Protein AF-A0A183PGK2-F1 (afdb_monomer_lite)

Sequence (281 aa):
MDWILWKSFKTIRFSSCRKDKLWINLNQLRSRFGKKSIDFVPRTFCLPGDLKSLREFWTHNETTSKKSSNDEALFHFRPKWIMKPPASARGIGVKLVRGWSDIPKQRRVIVQSYINQPYLIDGKKFDIRLYVFVAGFSPLRAYVYREGLVRFASQKYSTSVQQLRNRFVHLTNYSVNKYNKTEESFVSNHKWKLSTLWLYLTERGADVPNLWSRIVDIVFKTLSSVVSCIATMVDQNCRRRASVYELFGFDIILDADLKPWLLEVNVSPRYAGVIFNNVRQ

pLDDT: mean 78.7, std 18.53, range [27.91, 98.12]

Secondary structure (DSSP, 8-state):
--HHHHHHHHHHHHHHSSHHHHHHHHHHHHHHH-GGGGTTS--EEETTTTHHHHHHHHHHHHHHHHTS-TT-TTT-----EEEE-TT--TTTT-EEE-SGGGS-SSS--EEEE---SB-EETTEEEEEEEEEEEEEETTEEEEEEEEEEEEEEEEE----TTGGG-HHHH---HHHHTT---GGGGSTTSEEEHHHHHHHHHTTT--HHHHHHHHHHHHHHHHHHHHHHHHHHHHHH-SSGGG--EEEEEEEEEBTT--EEEEEEEESPPPPTTS-TTS--

Structure (mmCIF, N/CA/C/O backbone):
data_AF-A0A183PGK2-F1
#
_entry.id   AF-A0A183PGK2-F1
#
loop_
_atom_site.group_PDB
_atom_site.id
_atom_site.type_symbol
_atom_site.label_atom_id
_atom_site.label_alt_id
_atom_site.label_comp_id
_atom_site.label_asym_id
_atom_site.label_entity_id
_atom_site.label_seq_id
_atom_site.pdbx_PDB_ins_code
_atom_site.Cartn_x
_atom_site.Cartn_y
_atom_site.Cartn_z
_atom_site.occupancy
_atom_site.B_iso_or_equiv
_atom_site.auth_seq_id
_atom_site.auth_comp_id
_atom_site.auth_asym_id
_atom_site.auth_atom_id
_atom_site.pdbx_PDB_model_num
ATOM 1 N N . MET A 1 1 ? 31.769 -4.509 -9.771 1.00 45.09 1 MET A N 1
ATOM 2 C CA . MET A 1 1 ? 30.421 -3.916 -9.945 1.00 45.09 1 MET A CA 1
ATOM 3 C C . MET A 1 1 ? 30.610 -2.485 -10.403 1.00 45.09 1 MET A C 1
ATOM 5 O O . MET A 1 1 ? 31.151 -1.701 -9.635 1.00 45.09 1 MET A O 1
ATOM 9 N N . ASP A 1 2 ? 30.225 -2.161 -11.638 1.00 41.25 2 ASP A N 1
ATOM 10 C CA . ASP A 1 2 ? 30.428 -0.821 -12.195 1.00 41.25 2 ASP A CA 1
ATOM 11 C C . ASP A 1 2 ? 29.726 0.251 -11.357 1.00 41.25 2 ASP A C 1
ATOM 13 O O . ASP A 1 2 ? 28.544 0.139 -11.018 1.00 41.25 2 ASP A O 1
ATOM 17 N N . TRP A 1 3 ? 30.447 1.331 -11.066 1.00 35.69 3 TRP A N 1
ATOM 18 C CA . TRP A 1 3 ? 29.944 2.502 -10.340 1.00 35.69 3 TRP A CA 1
ATOM 19 C C . TRP A 1 3 ? 28.662 3.087 -10.964 1.00 35.69 3 TRP A C 1
ATOM 21 O O . TRP A 1 3 ? 27.793 3.630 -10.277 1.00 35.69 3 TRP A O 1
ATOM 31 N N . ILE A 1 4 ? 28.504 2.901 -12.275 1.00 42.28 4 ILE A N 1
ATOM 32 C CA . ILE A 1 4 ? 27.354 3.337 -13.063 1.00 42.28 4 ILE A CA 1
ATOM 33 C C . ILE A 1 4 ? 26.118 2.442 -12.848 1.00 42.28 4 ILE A C 1
ATOM 35 O O . ILE A 1 4 ? 24.999 2.950 -12.708 1.00 42.28 4 ILE A O 1
ATOM 39 N N . LEU A 1 5 ? 26.311 1.123 -12.721 1.00 45.16 5 LEU A N 1
ATOM 40 C CA . LEU A 1 5 ? 25.243 0.206 -12.311 1.00 45.16 5 LEU A CA 1
ATOM 41 C C . LEU A 1 5 ? 24.762 0.584 -10.909 1.00 45.16 5 LEU A C 1
ATOM 43 O O . LEU A 1 5 ? 23.565 0.728 -10.683 1.00 45.16 5 LEU A O 1
ATOM 47 N N . TRP A 1 6 ? 25.684 0.869 -9.989 1.00 44.09 6 TRP A N 1
ATOM 48 C CA . TRP A 1 6 ? 25.338 1.270 -8.625 1.00 44.09 6 TRP A CA 1
ATOM 49 C C . TRP A 1 6 ? 24.543 2.587 -8.546 1.00 44.09 6 TRP A C 1
ATOM 51 O O . TRP A 1 6 ? 23.588 2.676 -7.769 1.00 44.09 6 TRP A O 1
ATOM 61 N N . LYS A 1 7 ? 24.865 3.593 -9.374 1.00 41.22 7 LYS A N 1
ATOM 62 C CA . LYS A 1 7 ? 24.062 4.828 -9.497 1.00 41.22 7 LYS A CA 1
ATOM 63 C C . LYS A 1 7 ? 22.657 4.555 -10.039 1.00 41.22 7 LYS A C 1
ATOM 65 O O . LYS A 1 7 ? 21.688 5.064 -9.478 1.00 41.22 7 LYS A O 1
ATOM 70 N N . SER A 1 8 ? 22.533 3.716 -11.065 1.00 46.88 8 SER A N 1
ATOM 71 C CA . SER A 1 8 ? 21.237 3.339 -11.650 1.00 46.88 8 SER A CA 1
ATOM 72 C C . SER A 1 8 ? 20.366 2.571 -10.642 1.00 46.88 8 SER A C 1
ATOM 74 O O . SER A 1 8 ? 19.205 2.924 -10.429 1.00 46.88 8 SER A O 1
ATOM 76 N N . PHE A 1 9 ? 20.952 1.619 -9.906 1.00 49.84 9 PHE A N 1
ATOM 77 C CA . PHE A 1 9 ? 20.302 0.894 -8.805 1.00 49.84 9 PHE A CA 1
ATOM 78 C C . PHE A 1 9 ? 19.859 1.818 -7.661 1.00 49.84 9 PHE A C 1
ATOM 80 O O . PHE A 1 9 ? 18.745 1.686 -7.144 1.00 49.84 9 PHE A O 1
ATOM 87 N N . LYS A 1 10 ? 20.697 2.786 -7.264 1.00 48.78 10 LYS A N 1
ATOM 88 C CA . LYS A 1 10 ? 20.326 3.793 -6.259 1.00 48.78 10 LYS A CA 1
ATOM 89 C C . LYS A 1 10 ? 19.148 4.643 -6.712 1.00 48.78 10 LYS A C 1
ATOM 91 O O . LYS A 1 10 ? 18.263 4.890 -5.900 1.00 48.78 10 LYS A O 1
ATOM 96 N N . THR A 1 11 ? 19.102 5.055 -7.974 1.00 49.25 11 THR A N 1
ATOM 97 C CA . THR A 1 11 ? 18.022 5.895 -8.507 1.00 49.25 11 THR A CA 1
ATOM 98 C C . THR A 1 11 ? 16.692 5.150 -8.575 1.00 49.25 11 THR A C 1
ATOM 100 O O . THR A 1 11 ? 15.688 5.708 -8.146 1.00 49.25 11 THR A O 1
ATOM 103 N N . ILE A 1 12 ? 16.676 3.879 -8.991 1.00 53.75 12 ILE A N 1
ATOM 104 C CA . ILE A 1 12 ? 15.467 3.026 -8.991 1.00 53.75 12 ILE A CA 1
ATOM 105 C C . ILE A 1 12 ? 14.913 2.866 -7.572 1.00 53.75 12 ILE A C 1
ATOM 107 O O . ILE A 1 12 ? 13.722 3.071 -7.321 1.00 53.75 12 ILE A O 1
ATOM 111 N N . ARG A 1 13 ? 15.802 2.581 -6.613 1.00 54.72 13 ARG A N 1
ATOM 112 C CA . ARG A 1 13 ? 15.470 2.513 -5.181 1.00 54.72 13 ARG A CA 1
ATOM 113 C C . ARG A 1 13 ? 14.950 3.850 -4.656 1.00 54.72 13 ARG A C 1
ATOM 115 O O . ARG A 1 13 ? 14.017 3.885 -3.856 1.00 54.72 13 ARG A O 1
ATOM 122 N N . PHE A 1 14 ? 15.540 4.954 -5.098 1.00 49.69 14 PHE A N 1
ATOM 123 C CA . PHE A 1 14 ? 15.209 6.291 -4.621 1.00 49.69 14 PHE A CA 1
ATOM 124 C C . PHE A 1 14 ? 13.898 6.828 -5.208 1.00 49.69 14 PHE A C 1
ATOM 126 O O . PHE A 1 14 ? 13.161 7.504 -4.492 1.00 49.69 14 PHE A O 1
ATOM 133 N N . SER A 1 15 ? 13.589 6.521 -6.470 1.00 53.38 15 SER A N 1
ATOM 134 C CA . SER A 1 15 ? 12.386 6.988 -7.169 1.00 53.38 15 SER A CA 1
ATOM 135 C C . SER A 1 15 ? 11.143 6.160 -6.840 1.00 53.38 15 SER A C 1
ATOM 137 O O . SER A 1 15 ? 10.060 6.731 -6.733 1.00 53.38 15 SER A O 1
ATOM 139 N N . SER A 1 16 ? 11.292 4.846 -6.635 1.00 53.22 16 SER A N 1
ATOM 140 C CA . SER A 1 16 ? 10.150 3.925 -6.493 1.00 53.22 16 SER A CA 1
ATOM 141 C C . SER A 1 16 ? 9.865 3.503 -5.049 1.00 53.22 16 SER A C 1
ATOM 143 O O . SER A 1 16 ? 8.730 3.163 -4.728 1.00 53.22 16 SER A O 1
ATOM 145 N N . CYS A 1 17 ? 10.866 3.529 -4.157 1.00 56.50 17 CYS A N 1
ATOM 146 C CA . CYS A 1 17 ? 10.737 2.940 -2.813 1.00 56.50 17 CYS A CA 1
ATOM 147 C C . CYS A 1 17 ? 10.820 3.934 -1.662 1.00 56.50 17 CYS A C 1
ATOM 149 O O . CYS A 1 17 ? 10.529 3.585 -0.514 1.00 56.50 17 CYS A O 1
ATOM 151 N N . ARG A 1 18 ? 11.142 5.198 -1.950 1.00 70.56 18 ARG A N 1
ATOM 152 C CA . ARG A 1 18 ? 10.796 6.261 -1.014 1.00 70.56 18 ARG A CA 1
ATOM 153 C C . ARG A 1 18 ? 9.324 6.597 -1.183 1.00 70.56 18 ARG A C 1
ATOM 155 O O . ARG A 1 18 ? 8.865 6.892 -2.283 1.00 70.56 18 ARG A O 1
ATOM 162 N N . LYS A 1 19 ? 8.596 6.585 -0.072 1.00 75.50 19 LYS A N 1
ATOM 163 C CA . LYS A 1 19 ? 7.142 6.775 -0.058 1.00 75.50 19 LYS A CA 1
ATOM 164 C C . LYS A 1 19 ? 6.732 8.137 -0.644 1.00 75.50 19 LYS A C 1
ATOM 166 O O . LYS A 1 19 ? 5.686 8.238 -1.273 1.00 75.50 19 LYS A O 1
ATOM 171 N N . ASP A 1 20 ? 7.568 9.164 -0.470 1.00 74.19 20 ASP A N 1
ATOM 172 C CA . ASP A 1 20 ? 7.340 10.512 -1.002 1.00 74.19 20 ASP A CA 1
ATOM 173 C C . ASP A 1 20 ? 7.508 10.558 -2.526 1.00 74.19 20 ASP A C 1
ATOM 175 O O . ASP A 1 20 ? 6.663 11.111 -3.224 1.00 74.19 20 ASP A O 1
ATOM 179 N N . LYS A 1 21 ? 8.562 9.932 -3.058 1.00 81.06 21 LYS A N 1
ATOM 180 C CA . LYS A 1 21 ? 8.816 9.856 -4.503 1.00 81.06 21 LYS A CA 1
ATOM 181 C C . LYS A 1 21 ? 7.806 8.974 -5.234 1.00 81.06 21 LYS A C 1
ATOM 183 O O . LYS A 1 21 ? 7.311 9.395 -6.276 1.00 81.06 21 LYS A O 1
ATOM 188 N N . LEU A 1 22 ? 7.433 7.834 -4.649 1.00 83.00 22 LEU A N 1
ATOM 189 C CA . LEU A 1 22 ? 6.361 6.981 -5.163 1.00 83.00 22 LEU A CA 1
ATOM 190 C C . LEU A 1 22 ? 5.066 7.784 -5.335 1.00 83.00 22 LEU A C 1
ATOM 192 O O . LEU A 1 22 ? 4.467 7.773 -6.408 1.00 83.00 22 LEU A O 1
ATOM 196 N N . TRP A 1 23 ? 4.668 8.533 -4.301 1.00 84.88 23 TRP A N 1
ATOM 197 C CA . TRP A 1 23 ? 3.481 9.378 -4.373 1.00 84.88 23 TRP A CA 1
ATOM 198 C C . TRP A 1 23 ? 3.594 10.467 -5.442 1.00 84.88 23 TRP A C 1
ATOM 200 O O . TRP A 1 23 ? 2.653 10.659 -6.204 1.00 84.88 23 TRP A O 1
ATOM 210 N N . ILE A 1 24 ? 4.733 11.159 -5.534 1.00 85.12 24 ILE A N 1
ATOM 211 C CA . ILE A 1 24 ? 4.941 12.214 -6.538 1.00 85.12 24 ILE A CA 1
ATOM 212 C C . ILE A 1 24 ? 4.782 11.658 -7.961 1.00 85.12 24 ILE A C 1
ATOM 214 O O . ILE A 1 24 ? 4.051 12.246 -8.756 1.00 85.12 24 ILE A O 1
ATOM 218 N N . ASN A 1 25 ? 5.400 10.515 -8.269 1.00 86.62 25 ASN A N 1
ATOM 219 C CA . ASN A 1 25 ? 5.334 9.903 -9.602 1.00 86.62 25 ASN A CA 1
ATOM 220 C C . ASN A 1 25 ? 3.911 9.433 -9.944 1.00 86.62 25 ASN A C 1
ATOM 222 O O . ASN A 1 25 ? 3.394 9.699 -11.030 1.00 86.62 25 ASN A O 1
ATOM 226 N N . LEU A 1 26 ? 3.230 8.798 -8.989 1.00 87.38 26 LEU A N 1
ATOM 227 C CA . LEU A 1 26 ? 1.834 8.392 -9.151 1.00 87.38 26 LEU A CA 1
ATOM 228 C C . LEU A 1 26 ? 0.902 9.599 -9.308 1.00 87.38 26 LEU A C 1
ATOM 230 O O . LEU A 1 26 ? -0.028 9.568 -10.108 1.00 87.38 26 LEU A O 1
ATOM 234 N N . ASN A 1 27 ? 1.162 10.693 -8.593 1.00 85.88 27 ASN A N 1
ATOM 235 C CA . ASN A 1 27 ? 0.384 11.916 -8.734 1.00 85.88 27 ASN A CA 1
ATOM 236 C C . ASN A 1 27 ? 0.584 12.574 -10.110 1.00 85.88 27 ASN A C 1
ATOM 238 O O . ASN A 1 27 ? -0.369 13.108 -10.668 1.00 85.88 27 ASN A O 1
ATOM 242 N N . GLN A 1 28 ? 1.782 12.491 -10.697 1.00 86.44 28 GLN A N 1
ATOM 243 C CA . GLN A 1 28 ? 2.018 12.943 -12.072 1.00 86.44 28 GLN A CA 1
ATOM 244 C C . GLN A 1 28 ? 1.214 12.122 -13.089 1.00 86.44 28 GLN A C 1
ATOM 246 O O . GLN A 1 28 ? 0.592 12.707 -13.977 1.00 86.44 28 GLN A O 1
ATOM 251 N N . LEU A 1 29 ? 1.154 10.792 -12.934 1.00 85.44 29 LEU A N 1
ATOM 252 C CA . LEU A 1 29 ? 0.254 9.961 -13.744 1.00 85.44 29 LEU A CA 1
ATOM 253 C C . LEU A 1 29 ? -1.209 10.364 -13.548 1.00 85.44 29 LEU A C 1
ATOM 255 O O . LEU A 1 29 ? -1.932 10.517 -14.528 1.00 85.44 29 LEU A O 1
ATOM 259 N N . ARG A 1 30 ? -1.633 10.595 -12.300 1.00 87.50 30 ARG A N 1
ATOM 260 C CA . ARG A 1 30 ? -2.999 11.024 -11.971 1.00 87.50 30 ARG A CA 1
ATOM 261 C C . ARG A 1 30 ? -3.376 12.337 -12.657 1.00 87.50 30 ARG A C 1
ATOM 263 O O . ARG A 1 30 ? -4.512 12.479 -13.098 1.00 87.50 30 ARG A O 1
ATOM 270 N N . SER A 1 31 ? -2.448 13.291 -12.743 1.00 86.75 31 SER A N 1
ATOM 271 C CA . SER A 1 31 ? -2.673 14.559 -13.445 1.00 86.75 31 SER A CA 1
ATOM 272 C C . SER A 1 31 ? -2.780 14.381 -14.960 1.00 86.75 31 S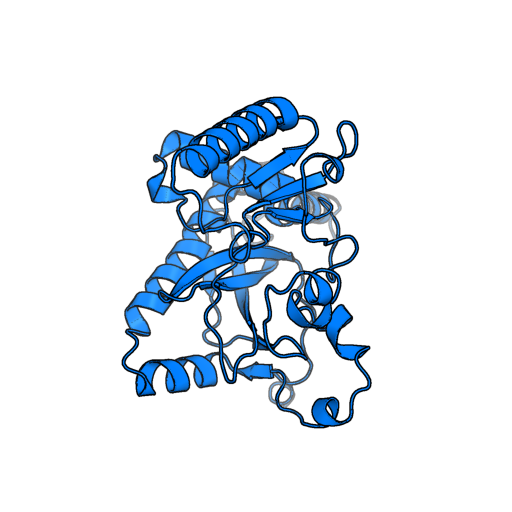ER A C 1
ATOM 274 O O . SER A 1 31 ? -3.544 15.100 -15.591 1.00 86.75 31 SER A O 1
ATOM 276 N N . ARG A 1 32 ? -2.050 13.420 -15.544 1.00 87.25 32 ARG A N 1
ATOM 277 C CA . ARG A 1 32 ? -2.069 13.147 -16.992 1.00 87.25 32 ARG A CA 1
ATOM 278 C C . ARG A 1 32 ? -3.272 12.315 -17.440 1.00 87.25 32 ARG A C 1
ATOM 280 O O . ARG A 1 32 ? -3.849 12.603 -18.477 1.00 87.25 32 ARG A O 1
ATOM 287 N N . PHE A 1 33 ? -3.648 11.299 -16.666 1.00 87.69 33 PHE A N 1
ATOM 288 C CA . PHE A 1 33 ? -4.660 10.298 -17.040 1.00 87.69 33 PHE A CA 1
ATOM 289 C C . PHE A 1 33 ? -5.944 10.379 -16.197 1.00 87.69 33 PHE A C 1
ATOM 291 O O . PHE A 1 33 ? -6.808 9.506 -16.258 1.00 87.69 33 PHE A O 1
ATOM 298 N N . GLY A 1 34 ? -6.081 11.425 -15.381 1.00 88.38 34 GLY A N 1
ATOM 299 C CA . GLY A 1 34 ? -7.257 11.679 -14.557 1.00 88.38 34 GLY A CA 1
ATOM 300 C C . GLY A 1 34 ? -7.304 10.876 -13.254 1.00 88.38 34 GLY A C 1
ATOM 301 O O . GLY A 1 34 ? -6.580 9.904 -13.037 1.00 88.38 34 GLY A O 1
ATOM 302 N N . LYS A 1 35 ? -8.206 11.280 -12.349 1.00 81.88 35 LYS A N 1
ATOM 303 C CA . LYS A 1 35 ? -8.281 10.751 -10.972 1.00 81.88 35 LYS A CA 1
ATOM 304 C C . LYS A 1 35 ? -8.525 9.240 -10.902 1.00 81.88 35 LYS A C 1
ATOM 306 O O . LYS A 1 35 ? -7.912 8.584 -10.067 1.00 81.88 35 LYS A O 1
ATOM 311 N N . LYS A 1 36 ? -9.374 8.697 -11.785 1.00 85.12 36 LYS A N 1
ATOM 312 C CA . LYS A 1 36 ? -9.734 7.267 -11.809 1.00 85.12 36 LYS A CA 1
ATOM 313 C C . LYS A 1 36 ? -8.544 6.356 -12.135 1.00 85.12 36 LYS A C 1
ATOM 315 O O . LYS A 1 36 ? -8.531 5.206 -11.717 1.00 85.12 36 LYS A O 1
ATOM 320 N N . SER A 1 37 ? -7.526 6.869 -12.834 1.00 84.38 37 SER A N 1
ATOM 321 C CA . SER A 1 37 ? -6.354 6.071 -13.217 1.00 84.38 37 SER A CA 1
ATOM 322 C C . SER A 1 37 ? -5.511 5.624 -12.015 1.00 84.38 37 SER A C 1
ATOM 324 O O . SER A 1 37 ? -4.915 4.554 -12.083 1.00 84.38 37 SER A O 1
ATOM 326 N N . ILE A 1 38 ? -5.507 6.391 -10.914 1.00 88.12 38 ILE A N 1
ATOM 327 C CA . ILE A 1 38 ? -4.702 6.157 -9.697 1.00 88.12 38 ILE A CA 1
ATOM 328 C C . ILE A 1 38 ? -5.604 6.004 -8.453 1.00 88.12 38 ILE A C 1
ATOM 330 O O . ILE A 1 38 ? -5.220 6.330 -7.330 1.00 88.12 38 ILE A O 1
ATOM 334 N N . ASP A 1 39 ? -6.825 5.486 -8.620 1.00 91.31 39 ASP A N 1
ATOM 335 C CA . ASP A 1 39 ? -7.763 5.223 -7.512 1.00 91.31 39 ASP A CA 1
ATOM 336 C C . ASP A 1 39 ? -7.457 3.910 -6.758 1.00 91.31 39 ASP A C 1
ATOM 338 O O . ASP A 1 39 ? -8.331 3.113 -6.430 1.00 91.31 39 ASP A O 1
ATOM 342 N N . PHE A 1 40 ? -6.177 3.666 -6.504 1.00 94.25 40 PHE A N 1
ATOM 343 C CA . PHE A 1 40 ? -5.678 2.507 -5.762 1.00 94.25 40 PHE A CA 1
ATOM 344 C C . PHE A 1 40 ? -4.611 2.894 -4.735 1.00 94.25 40 PHE A C 1
ATOM 346 O O . PHE A 1 40 ? -4.041 2.034 -4.069 1.00 94.25 40 PHE A O 1
ATOM 353 N N . VAL A 1 41 ? -4.314 4.188 -4.589 1.00 92.94 41 VAL A N 1
ATOM 354 C CA . VAL A 1 41 ? -3.399 4.700 -3.564 1.00 92.94 41 VAL A CA 1
ATOM 355 C C . VAL A 1 41 ? -4.184 5.594 -2.617 1.00 92.94 41 VAL A C 1
ATOM 357 O O . VAL A 1 41 ? -4.837 6.536 -3.078 1.00 92.94 41 VAL A O 1
ATOM 360 N N . PRO A 1 42 ? -4.123 5.356 -1.294 1.00 92.44 42 PRO A N 1
ATOM 361 C CA . PRO A 1 42 ? -4.802 6.221 -0.346 1.00 92.44 42 PRO A CA 1
ATOM 362 C C . PRO A 1 42 ? -4.314 7.662 -0.489 1.00 92.44 42 PRO A C 1
ATOM 364 O O . PRO A 1 42 ? -3.124 7.919 -0.706 1.00 92.44 42 PRO A O 1
ATOM 367 N N . ARG A 1 43 ? -5.231 8.622 -0.342 1.00 90.88 43 ARG A N 1
ATOM 368 C CA . ARG A 1 43 ? -4.912 10.051 -0.453 1.00 90.88 43 ARG A CA 1
ATOM 369 C C . ARG A 1 43 ? -3.712 10.399 0.422 1.00 90.88 43 ARG A C 1
ATOM 371 O O . ARG A 1 43 ? -3.727 10.118 1.616 1.00 90.88 43 ARG A O 1
ATOM 378 N N . THR A 1 44 ? -2.698 11.015 -0.172 1.00 92.19 44 THR A N 1
ATOM 379 C CA . THR A 1 44 ? -1.404 11.246 0.471 1.00 92.19 44 THR A CA 1
ATOM 380 C C . THR A 1 44 ? -0.984 12.707 0.329 1.00 92.19 44 THR A C 1
ATOM 382 O O . THR A 1 44 ? -1.227 13.325 -0.705 1.00 92.19 44 THR A O 1
ATOM 385 N N . PHE A 1 45 ? -0.355 13.240 1.374 1.00 92.31 45 PHE A N 1
ATOM 386 C CA . PHE A 1 45 ? 0.230 14.575 1.436 1.00 92.31 45 PHE A CA 1
ATOM 387 C C . PHE A 1 45 ? 1.680 14.465 1.927 1.00 92.31 45 PHE A C 1
ATOM 389 O O . PHE A 1 45 ? 1.956 13.843 2.960 1.00 92.31 45 PHE A O 1
ATOM 396 N N . CYS A 1 46 ? 2.608 15.065 1.191 1.00 92.56 46 CYS A N 1
ATOM 397 C CA . CYS A 1 46 ? 4.033 15.121 1.495 1.00 92.56 46 CYS A CA 1
ATOM 398 C C . CYS A 1 46 ? 4.373 16.447 2.186 1.00 92.56 46 CYS A C 1
ATOM 400 O O . CYS A 1 46 ? 4.450 17.498 1.554 1.00 92.56 46 CYS A O 1
ATOM 402 N N . LEU A 1 47 ? 4.616 16.406 3.495 1.00 92.88 47 LEU A N 1
ATOM 403 C CA . LEU A 1 47 ? 4.968 17.591 4.275 1.00 92.88 47 LEU A CA 1
ATOM 404 C C . LEU A 1 47 ? 6.472 17.904 4.203 1.00 92.88 47 LEU A C 1
ATOM 406 O O . LEU A 1 47 ? 7.289 16.985 4.073 1.00 92.88 47 LEU A O 1
ATOM 410 N N . PRO A 1 48 ? 6.859 19.189 4.312 1.00 93.06 48 PRO A N 1
ATOM 411 C CA . PRO A 1 48 ? 5.990 20.361 4.505 1.00 93.06 48 PRO A CA 1
ATOM 412 C C . PRO A 1 48 ? 5.313 20.892 3.225 1.00 93.06 48 PRO A C 1
ATOM 414 O O . PRO A 1 48 ? 4.438 21.742 3.334 1.00 93.06 48 PRO A O 1
ATOM 417 N N . GLY A 1 49 ? 5.676 20.395 2.035 1.00 90.88 49 GLY A N 1
ATOM 418 C CA . GLY A 1 49 ? 5.211 20.944 0.750 1.00 90.88 49 GLY A CA 1
ATOM 419 C C . GLY A 1 49 ? 3.687 20.992 0.594 1.00 90.88 49 GLY A C 1
ATOM 420 O O . GLY A 1 49 ? 3.145 22.005 0.169 1.00 90.88 49 GLY A O 1
ATOM 421 N N . ASP A 1 50 ? 2.993 19.945 1.035 1.00 92.44 50 ASP A N 1
ATOM 422 C CA . ASP A 1 50 ? 1.538 19.826 0.894 1.00 92.44 50 ASP A CA 1
ATOM 423 C C . ASP A 1 50 ? 0.753 20.325 2.130 1.00 92.44 50 ASP A C 1
ATOM 425 O O . ASP A 1 50 ? -0.440 20.042 2.263 1.00 92.44 50 ASP A O 1
ATOM 429 N N . LEU A 1 51 ? 1.389 21.043 3.070 1.00 92.69 51 LEU A N 1
ATOM 430 C CA . LEU A 1 51 ? 0.760 21.428 4.345 1.00 92.69 51 LEU A CA 1
ATOM 431 C C . LEU A 1 51 ? -0.499 22.283 4.152 1.00 92.69 51 LEU A C 1
ATOM 433 O O . LEU A 1 51 ? -1.497 22.070 4.843 1.00 92.69 51 LEU A O 1
ATOM 437 N N . LYS A 1 52 ? -0.461 23.229 3.205 1.00 92.31 52 LYS A N 1
ATOM 438 C CA . LYS A 1 52 ? -1.595 24.113 2.898 1.00 92.31 52 LYS A CA 1
ATOM 439 C C . LYS A 1 52 ? -2.790 23.309 2.379 1.00 92.31 52 LYS A C 1
ATOM 441 O O . LYS A 1 52 ? -3.870 23.382 2.957 1.00 92.31 52 LYS A O 1
ATOM 446 N N . SER A 1 53 ? -2.568 22.458 1.379 1.00 91.62 53 SER A N 1
ATOM 447 C CA . SER A 1 53 ? -3.611 21.592 0.814 1.00 91.62 53 SER A CA 1
ATOM 448 C C . SER A 1 53 ? -4.151 20.583 1.830 1.00 91.62 53 SER A C 1
ATOM 450 O O . SER A 1 53 ? -5.349 20.296 1.844 1.00 91.62 53 SER A O 1
ATOM 452 N N . LEU A 1 54 ? -3.295 20.063 2.718 1.00 91.50 54 LEU A N 1
ATOM 453 C CA . LEU A 1 54 ? -3.729 19.220 3.830 1.00 91.50 54 LEU A CA 1
ATOM 454 C C . LEU A 1 54 ? -4.642 20.002 4.791 1.00 91.50 54 LEU A C 1
ATOM 456 O O . LEU A 1 54 ? -5.663 19.463 5.210 1.00 91.50 54 LEU A O 1
ATOM 460 N N . ARG A 1 55 ? -4.318 21.263 5.119 1.00 90.69 55 ARG A N 1
ATOM 461 C CA . ARG A 1 55 ? -5.133 22.118 6.005 1.00 90.69 55 ARG A CA 1
ATOM 462 C C . ARG A 1 55 ? -6.496 22.445 5.405 1.00 90.69 55 ARG A C 1
ATOM 464 O O . ARG A 1 55 ? -7.500 22.367 6.113 1.00 90.69 55 ARG A O 1
ATOM 471 N N . GLU A 1 56 ? -6.532 22.787 4.123 1.00 89.75 56 GLU A N 1
ATOM 472 C CA . GLU A 1 56 ? -7.771 23.056 3.383 1.00 89.75 56 GLU A CA 1
ATOM 473 C C . GLU A 1 56 ? -8.686 21.824 3.406 1.00 89.75 56 GLU A C 1
ATOM 475 O O . GLU A 1 56 ? -9.843 21.908 3.822 1.00 89.75 56 GLU A O 1
ATOM 480 N N . PHE A 1 57 ? -8.138 20.651 3.071 1.00 87.44 57 PHE A N 1
ATOM 481 C CA . PHE A 1 57 ? -8.882 19.390 3.093 1.00 87.44 57 PHE A CA 1
ATOM 482 C C . PHE A 1 57 ? -9.360 19.009 4.501 1.00 87.44 57 PHE A C 1
ATOM 484 O O . PHE A 1 57 ? -10.467 18.498 4.675 1.00 87.44 57 PHE A O 1
ATOM 491 N N . TRP A 1 58 ? -8.528 19.253 5.515 1.00 85.81 58 TRP A N 1
ATOM 492 C CA . TRP A 1 58 ? -8.868 18.986 6.909 1.00 85.81 58 TRP A CA 1
ATOM 493 C C . TRP A 1 58 ? -10.065 19.826 7.367 1.00 85.81 58 TRP A C 1
ATOM 495 O O . TRP A 1 58 ? -11.038 19.283 7.885 1.00 85.81 58 TRP A O 1
ATOM 505 N N . THR A 1 59 ? -10.025 21.133 7.101 1.00 84.19 59 THR A N 1
ATOM 506 C CA . THR A 1 59 ? -11.066 22.092 7.511 1.00 84.19 59 THR A CA 1
ATOM 507 C C . THR A 1 59 ? -12.394 21.831 6.790 1.00 84.19 59 THR A C 1
ATOM 509 O O . THR A 1 59 ? -13.463 21.867 7.401 1.00 84.19 59 THR A O 1
ATOM 512 N N . HIS A 1 60 ? -12.343 21.503 5.495 1.00 80.06 60 HIS A N 1
ATOM 513 C CA . HIS A 1 60 ? -13.536 21.169 4.712 1.00 80.06 60 HIS A CA 1
ATOM 514 C C . HIS A 1 60 ? -14.250 19.905 5.230 1.00 80.06 60 HIS A C 1
ATOM 516 O O . HIS A 1 60 ? -15.477 19.851 5.310 1.00 80.06 60 HIS A O 1
ATOM 522 N N . ASN A 1 61 ? -13.493 18.891 5.655 1.00 73.38 61 ASN A N 1
ATOM 523 C CA . ASN A 1 61 ? -14.087 17.683 6.226 1.00 73.38 61 ASN A CA 1
ATOM 524 C C . ASN A 1 61 ? -14.637 17.897 7.641 1.00 73.38 61 ASN A C 1
ATOM 526 O O . ASN A 1 61 ? -15.674 17.329 7.967 1.00 73.38 61 ASN A O 1
ATOM 530 N N . GLU A 1 62 ? -13.981 18.705 8.480 1.00 69.50 62 GLU A N 1
ATOM 531 C CA . GLU A 1 62 ? -14.509 19.050 9.811 1.00 69.50 62 GLU A CA 1
ATOM 532 C C . GLU A 1 62 ? -15.829 19.827 9.719 1.00 69.50 62 GLU A C 1
ATOM 534 O O . GLU A 1 62 ? -16.755 19.570 10.485 1.00 69.50 62 GLU A O 1
ATOM 539 N N . THR A 1 63 ? -15.942 20.750 8.763 1.00 61.28 63 THR A N 1
ATOM 540 C CA . THR A 1 63 ? -17.168 21.537 8.542 1.00 61.28 63 THR A CA 1
ATOM 541 C C . THR A 1 63 ? -18.312 20.701 7.971 1.00 61.28 63 THR A C 1
ATOM 543 O O . THR A 1 63 ? -19.457 20.898 8.369 1.00 61.28 63 THR A O 1
ATOM 546 N N . THR A 1 64 ? -18.015 19.732 7.102 1.00 60.56 64 THR A N 1
ATOM 547 C CA . THR A 1 64 ? -19.018 18.797 6.563 1.00 60.56 64 THR A CA 1
ATOM 548 C C . THR A 1 64 ? -19.523 17.825 7.635 1.00 60.56 64 THR A C 1
ATOM 550 O O . THR A 1 64 ? -20.726 17.597 7.733 1.00 60.56 64 THR A O 1
ATOM 553 N N . SER A 1 65 ? -18.636 17.312 8.500 1.00 58.88 65 SER A N 1
ATOM 554 C CA . SER A 1 65 ? -19.033 16.438 9.617 1.00 58.88 65 SER A CA 1
ATOM 555 C C . SER A 1 65 ? -19.899 17.157 10.658 1.00 58.88 65 SER A C 1
ATOM 557 O O . SER A 1 65 ? -20.828 16.558 11.173 1.00 58.88 65 SER A O 1
ATOM 559 N N . LYS A 1 66 ? -19.678 18.453 10.921 1.00 55.25 66 LYS A N 1
ATOM 560 C CA . LYS A 1 66 ? -20.503 19.227 11.872 1.00 55.25 66 LYS A CA 1
ATOM 561 C C . LYS A 1 66 ? -21.933 19.514 11.394 1.00 55.25 66 LYS A C 1
ATOM 563 O O . LYS A 1 66 ? -22.769 19.880 12.209 1.00 55.25 66 LYS A O 1
ATOM 568 N N . LYS A 1 67 ? -22.216 19.389 10.092 1.00 52.12 67 LYS A N 1
ATOM 569 C CA . LYS A 1 67 ? -23.559 19.615 9.525 1.00 52.12 67 LYS A CA 1
ATOM 570 C C . LYS A 1 67 ? -24.458 18.375 9.578 1.00 52.12 67 LYS A C 1
ATOM 572 O O . LYS A 1 67 ? -25.643 18.493 9.292 1.00 52.12 67 LYS A O 1
ATOM 577 N N . SER A 1 68 ? -23.911 17.213 9.934 1.00 49.44 68 SER A N 1
ATOM 578 C CA . SER A 1 68 ? -24.632 15.939 9.949 1.00 49.44 68 SER A CA 1
ATOM 579 C C . SER A 1 68 ? -24.785 15.447 11.397 1.00 49.44 68 SER A C 1
ATOM 581 O O . SER A 1 68 ? -23.895 14.796 11.923 1.00 49.44 68 SER A O 1
ATOM 583 N N . SER A 1 69 ? -25.926 15.782 12.014 1.00 46.69 69 SER A N 1
ATOM 584 C CA . SER A 1 69 ? -26.547 15.196 13.227 1.00 46.69 69 SER A CA 1
ATOM 585 C C . SER A 1 69 ? -25.862 15.286 14.611 1.00 46.69 69 SER A C 1
ATOM 587 O O . SER A 1 69 ? -24.676 15.035 14.793 1.00 46.69 69 SER A O 1
ATOM 589 N N . ASN A 1 70 ? -26.702 15.571 15.616 1.00 48.03 70 ASN A N 1
ATOM 590 C CA . ASN A 1 70 ? -26.398 15.770 17.040 1.00 48.03 70 ASN A CA 1
ATOM 591 C C . ASN A 1 70 ? -26.205 14.474 17.872 1.00 48.03 70 ASN A C 1
ATOM 593 O O . ASN A 1 70 ? -26.047 14.584 19.082 1.00 48.03 70 ASN A O 1
ATOM 597 N N . ASP A 1 71 ? -26.147 13.278 17.267 1.00 45.03 71 ASP A N 1
ATOM 598 C CA . ASP A 1 71 ? -26.065 11.991 18.002 1.00 45.03 71 ASP A CA 1
ATOM 599 C C . ASP A 1 71 ? -24.750 11.193 17.798 1.00 45.03 71 ASP A C 1
ATOM 601 O O . ASP A 1 71 ? -24.560 10.122 18.373 1.00 45.03 71 ASP A O 1
ATOM 605 N N . GLU A 1 72 ? -23.775 11.693 17.025 1.00 50.72 72 GLU A N 1
ATOM 606 C CA . GLU A 1 72 ? -22.601 10.901 16.589 1.00 50.72 72 GLU A CA 1
ATOM 607 C C . GLU A 1 72 ? -21.324 11.026 17.456 1.00 50.72 72 GLU A C 1
ATOM 609 O O . GLU A 1 72 ? -20.256 10.521 17.089 1.00 50.72 72 GLU A O 1
ATOM 614 N N . ALA A 1 73 ? -21.377 11.658 18.633 1.00 47.59 73 ALA A N 1
ATOM 615 C CA . ALA A 1 73 ? -20.173 11.919 19.441 1.00 47.59 73 ALA A CA 1
ATOM 616 C C . ALA A 1 73 ? -19.428 10.633 19.889 1.00 47.59 73 ALA A C 1
ATOM 618 O O . ALA A 1 73 ? -18.207 10.648 20.060 1.00 47.59 73 ALA A O 1
ATOM 619 N N . LEU A 1 74 ? -20.137 9.503 20.010 1.00 42.31 74 LEU A N 1
ATOM 620 C CA . LEU A 1 74 ? -19.578 8.191 20.375 1.00 42.31 74 LEU A CA 1
ATOM 621 C C . LEU A 1 74 ? -19.013 7.388 19.182 1.00 42.31 74 LEU A C 1
ATOM 623 O O . LEU A 1 74 ? -18.137 6.545 19.380 1.00 42.31 74 LEU A O 1
ATOM 627 N N . PHE A 1 75 ? -19.428 7.675 17.941 1.00 43.47 75 PHE A N 1
ATOM 628 C CA . PHE A 1 75 ? -18.952 6.990 16.723 1.00 43.47 75 PHE A CA 1
ATOM 629 C C . PHE A 1 75 ? -17.741 7.671 16.055 1.00 43.47 75 PHE A C 1
ATOM 631 O O . PHE A 1 75 ? -17.123 7.114 15.139 1.00 43.47 75 PHE A O 1
ATOM 638 N N . HIS A 1 76 ? -17.357 8.866 16.512 1.00 48.03 76 HIS A N 1
ATOM 639 C CA . HIS A 1 76 ? -16.519 9.776 15.729 1.00 48.03 76 HIS A CA 1
ATOM 640 C C . HIS A 1 76 ? -15.000 9.624 15.832 1.00 48.03 76 HIS A C 1
ATOM 642 O O . HIS A 1 76 ? -14.285 10.277 15.067 1.00 48.03 76 HIS A O 1
ATOM 648 N N . PHE A 1 77 ? -14.456 8.739 16.669 1.00 55.81 77 PHE A N 1
ATOM 649 C CA . PHE A 1 77 ? -12.999 8.574 16.736 1.00 55.81 77 PHE A CA 1
ATOM 650 C C . PHE A 1 77 ? -12.460 7.471 15.815 1.00 55.81 77 PHE A C 1
ATOM 652 O O . PHE A 1 77 ? -11.629 6.651 16.204 1.00 55.81 77 PHE A O 1
ATOM 659 N N . ARG A 1 78 ? -12.907 7.449 14.553 1.00 63.53 78 ARG A N 1
ATOM 660 C CA . ARG A 1 78 ? -12.251 6.628 13.527 1.00 63.53 78 ARG A CA 1
ATOM 661 C C . ARG A 1 78 ? -10.994 7.359 13.046 1.00 63.53 78 ARG A C 1
ATOM 663 O O . ARG A 1 78 ? -11.116 8.444 12.474 1.00 63.53 78 ARG A O 1
ATOM 670 N N . PRO A 1 79 ? -9.786 6.798 13.230 1.00 63.78 79 PRO A N 1
ATOM 671 C CA . PRO A 1 79 ? -8.557 7.428 12.760 1.00 63.78 79 PRO A CA 1
ATOM 672 C C . PRO A 1 79 ? -8.641 7.617 11.242 1.00 63.78 79 PRO A C 1
ATOM 674 O O . PRO A 1 79 ? -8.750 6.648 10.492 1.00 63.78 79 PRO A O 1
ATOM 677 N N . LYS A 1 80 ? -8.616 8.870 10.781 1.00 81.12 80 LYS A N 1
ATOM 678 C CA . LYS A 1 80 ? -8.719 9.194 9.347 1.00 81.12 80 LYS A CA 1
ATOM 679 C C . LYS A 1 80 ? -7.364 9.188 8.647 1.00 81.12 80 LYS A C 1
ATOM 681 O O . LYS A 1 80 ? -7.303 9.048 7.426 1.00 81.12 80 LYS A O 1
ATOM 686 N N . TRP A 1 81 ? -6.276 9.321 9.407 1.00 90.25 81 TRP A N 1
ATOM 687 C CA . TRP A 1 81 ? -4.942 9.522 8.856 1.00 90.25 81 TRP A CA 1
ATOM 688 C C . TRP A 1 81 ? -3.879 8.699 9.576 1.00 90.25 81 TRP A C 1
ATOM 690 O O . TRP A 1 81 ? -3.936 8.453 10.781 1.00 90.25 81 TRP A O 1
ATOM 700 N N . ILE A 1 82 ? -2.869 8.308 8.810 1.00 90.88 82 ILE A N 1
ATOM 701 C CA . ILE A 1 82 ? -1.652 7.658 9.263 1.00 90.88 82 ILE A CA 1
ATOM 702 C C . ILE A 1 82 ? -0.457 8.496 8.814 1.00 90.88 82 ILE A C 1
ATOM 704 O O . ILE A 1 82 ? -0.336 8.879 7.650 1.00 90.88 82 ILE A O 1
ATOM 708 N N . MET A 1 83 ? 0.436 8.786 9.751 1.00 92.12 83 MET A N 1
ATOM 709 C CA . MET A 1 83 ? 1.686 9.481 9.494 1.00 92.12 83 MET A CA 1
ATOM 710 C C . MET A 1 83 ? 2.818 8.466 9.348 1.00 92.12 83 MET A C 1
ATOM 712 O O . MET A 1 83 ? 2.958 7.548 10.161 1.00 92.12 83 MET A O 1
ATOM 716 N N . LYS A 1 84 ? 3.642 8.639 8.315 1.00 90.56 84 LYS A N 1
ATOM 717 C CA . LYS A 1 84 ? 4.778 7.771 7.984 1.00 90.56 84 LYS A CA 1
ATOM 718 C C . LYS A 1 84 ? 6.028 8.624 7.728 1.00 90.56 84 LYS A C 1
ATOM 720 O O . LYS A 1 84 ? 5.929 9.654 7.060 1.00 90.56 84 LYS A O 1
ATOM 725 N N . PRO A 1 85 ? 7.225 8.218 8.184 1.00 86.50 85 PRO A N 1
ATOM 726 C CA . PRO A 1 85 ? 8.457 8.853 7.728 1.00 86.50 85 PRO A CA 1
ATOM 727 C C . PRO A 1 85 ? 8.733 8.498 6.252 1.00 86.50 85 PRO A C 1
ATOM 729 O O . PRO A 1 85 ? 8.447 7.371 5.839 1.00 86.50 85 PRO A O 1
ATOM 732 N N . PRO A 1 86 ? 9.333 9.403 5.458 1.00 78.25 86 PRO A N 1
ATOM 733 C CA . PRO A 1 86 ? 9.443 9.241 4.003 1.00 78.25 86 PRO A CA 1
ATOM 734 C C . PRO A 1 86 ? 10.359 8.088 3.565 1.00 78.25 86 PRO A C 1
ATOM 736 O O . PRO A 1 86 ? 10.080 7.420 2.570 1.00 78.25 86 PRO A O 1
ATOM 739 N N . ALA A 1 87 ? 11.428 7.832 4.325 1.00 76.00 87 ALA A N 1
ATOM 740 C CA . ALA A 1 87 ? 12.454 6.832 4.012 1.00 76.00 87 ALA A CA 1
ATOM 741 C C . ALA A 1 87 ? 12.628 5.775 5.122 1.00 76.00 87 ALA A C 1
ATOM 743 O O . ALA A 1 87 ? 13.682 5.156 5.236 1.00 76.00 87 ALA A O 1
ATOM 744 N N . SER A 1 88 ? 11.609 5.581 5.968 1.00 72.06 88 SER A N 1
ATOM 745 C CA . SER A 1 88 ? 11.634 4.555 7.018 1.00 72.06 88 SER A CA 1
ATOM 746 C C . SER A 1 88 ? 10.957 3.261 6.559 1.00 72.06 88 SER A C 1
ATOM 748 O O . SER A 1 88 ? 9.975 3.278 5.807 1.00 72.06 88 SER A O 1
ATOM 750 N N . ALA A 1 89 ? 11.466 2.141 7.068 1.00 66.50 89 ALA A N 1
ATOM 751 C CA . ALA A 1 89 ? 10.945 0.792 6.866 1.00 66.50 89 ALA A CA 1
ATOM 752 C C . ALA A 1 89 ? 10.598 0.141 8.218 1.00 66.50 89 ALA A C 1
ATOM 754 O O . ALA A 1 89 ? 10.849 0.710 9.285 1.00 66.50 89 ALA A O 1
ATOM 755 N N . ARG A 1 90 ? 10.049 -1.083 8.193 1.00 66.62 90 ARG A N 1
ATOM 756 C CA . ARG A 1 90 ? 9.762 -1.896 9.401 1.00 66.62 90 ARG A CA 1
ATOM 757 C C . ARG A 1 90 ? 8.728 -1.278 10.356 1.00 66.62 90 ARG A C 1
ATOM 759 O O . ARG A 1 90 ? 8.696 -1.610 11.540 1.00 66.62 90 ARG A O 1
ATOM 766 N N . GLY A 1 91 ? 7.906 -0.360 9.853 1.00 66.38 91 GLY A N 1
ATOM 767 C CA . GLY A 1 91 ? 6.903 0.359 10.637 1.00 66.38 91 GLY A CA 1
ATOM 768 C C . GLY A 1 91 ? 7.474 1.407 11.602 1.00 66.38 91 GLY A C 1
ATOM 769 O O . GLY A 1 91 ? 6.709 1.983 12.372 1.00 66.38 91 GLY A O 1
ATOM 770 N N . ILE A 1 92 ? 8.787 1.674 11.602 1.00 73.94 92 ILE A N 1
ATOM 771 C CA . ILE A 1 92 ? 9.418 2.625 12.533 1.00 73.94 92 ILE A CA 1
ATOM 772 C C . ILE A 1 92 ? 8.914 4.044 12.248 1.00 73.94 92 ILE A C 1
ATOM 774 O O . ILE A 1 92 ? 8.997 4.523 11.116 1.00 73.94 92 ILE A O 1
ATOM 778 N N . GLY A 1 93 ? 8.403 4.711 13.287 1.00 78.62 93 GLY A N 1
ATOM 779 C CA . GLY A 1 93 ? 7.868 6.072 13.212 1.00 78.62 93 GLY A CA 1
ATOM 780 C C . GLY A 1 93 ? 6.465 6.182 12.609 1.00 78.62 93 GLY A C 1
ATOM 781 O O . GLY A 1 93 ? 5.965 7.295 12.487 1.00 78.62 93 GLY A O 1
ATOM 782 N N . VAL A 1 94 ? 5.828 5.059 12.252 1.00 83.31 94 VAL A N 1
ATOM 783 C CA . VAL A 1 94 ? 4.449 5.042 11.752 1.00 83.31 94 VAL A CA 1
ATOM 784 C C . VAL A 1 94 ? 3.473 5.187 12.915 1.00 83.31 94 VAL A C 1
ATOM 786 O O . VAL A 1 94 ? 3.545 4.419 13.878 1.00 83.31 94 VAL A O 1
ATOM 789 N N . LYS A 1 95 ? 2.574 6.170 12.831 1.00 87.31 95 LYS A N 1
ATOM 790 C CA . LYS A 1 95 ? 1.596 6.488 13.881 1.00 87.31 95 LYS A CA 1
ATOM 791 C C . LYS A 1 95 ? 0.263 6.900 13.268 1.00 87.31 95 LYS A C 1
ATOM 793 O O . LYS A 1 95 ? 0.246 7.525 12.212 1.00 87.31 95 LYS A O 1
ATOM 798 N N . LEU A 1 96 ? -0.841 6.573 13.931 1.00 87.44 96 LEU A N 1
ATOM 799 C CA . LEU A 1 96 ? -2.144 7.142 13.593 1.00 87.44 96 LEU A CA 1
ATOM 800 C C . LEU A 1 96 ? -2.219 8.583 14.094 1.00 87.44 96 LEU A C 1
ATOM 802 O O . LEU A 1 96 ? -1.707 8.892 15.169 1.00 87.44 96 LEU A O 1
ATOM 806 N N . VAL A 1 97 ? -2.838 9.443 13.294 1.00 85.81 97 VAL A N 1
ATOM 807 C CA . VAL A 1 97 ? -3.068 10.854 13.611 1.00 85.81 97 VAL A CA 1
ATOM 808 C C . VAL A 1 97 ? -4.443 10.972 14.257 1.00 85.81 97 VAL A C 1
ATOM 810 O O . VAL A 1 97 ? -5.430 10.454 13.730 1.00 85.81 97 VAL A O 1
ATOM 813 N N . ARG A 1 98 ? -4.495 11.661 15.392 1.00 79.44 98 ARG A N 1
ATOM 814 C CA . ARG A 1 98 ? -5.695 11.845 16.219 1.00 79.44 98 ARG A CA 1
ATOM 815 C C . ARG A 1 98 ? -6.386 13.169 15.953 1.00 79.44 98 ARG A C 1
ATOM 817 O O . ARG A 1 98 ? -7.604 13.253 16.005 1.00 79.44 98 ARG A O 1
ATOM 824 N N . GLY A 1 99 ? -5.592 14.186 15.659 1.00 82.69 99 GLY A N 1
ATOM 825 C CA . GLY A 1 99 ? -6.057 15.536 15.413 1.00 82.69 99 GLY A CA 1
ATOM 826 C C . GLY A 1 99 ? -4.996 16.349 14.691 1.00 82.69 99 GLY A C 1
ATOM 827 O O . GLY A 1 99 ? -3.868 15.894 14.491 1.00 82.69 99 GLY A O 1
ATOM 828 N N . TRP A 1 100 ? -5.354 17.575 14.322 1.00 87.06 100 TRP A N 1
ATOM 829 C CA . TRP A 1 100 ? -4.442 18.481 13.626 1.00 87.06 100 TRP A CA 1
ATOM 830 C C . TRP A 1 100 ? -3.159 18.771 14.422 1.00 87.06 100 TRP A C 1
ATOM 832 O O . TRP A 1 100 ? -2.099 18.969 13.834 1.00 87.06 100 TRP A O 1
ATOM 842 N N . SER A 1 101 ? -3.237 18.755 15.756 1.00 88.12 101 SER A N 1
ATOM 843 C CA . SER A 1 101 ? -2.100 18.963 16.662 1.00 88.12 101 SER A CA 1
ATOM 844 C C . SER A 1 101 ? -0.965 17.954 16.473 1.00 88.12 101 SER A C 1
ATOM 846 O O . SER A 1 101 ? 0.186 18.279 16.748 1.00 88.12 101 SER A O 1
ATOM 848 N N . ASP A 1 102 ? -1.264 16.748 15.980 1.00 86.06 102 ASP A N 1
ATOM 849 C CA . ASP A 1 102 ? -0.258 15.709 15.743 1.00 86.06 102 ASP A CA 1
ATOM 850 C C . ASP A 1 102 ? 0.546 15.945 14.453 1.00 86.06 102 ASP A C 1
ATOM 852 O O . ASP A 1 102 ? 1.558 15.276 14.226 1.00 86.06 102 ASP A O 1
ATOM 856 N N . ILE A 1 103 ? 0.091 16.852 13.578 1.00 89.50 103 ILE A N 1
ATOM 857 C CA . ILE A 1 103 ? 0.696 17.098 12.268 1.00 89.50 103 ILE A CA 1
ATOM 858 C C . ILE A 1 103 ? 1.898 18.042 12.417 1.00 89.50 103 ILE A C 1
ATOM 860 O O . ILE A 1 103 ? 1.725 19.224 12.732 1.00 89.50 103 ILE A O 1
ATOM 864 N N . PRO A 1 104 ? 3.132 17.577 12.148 1.00 89.44 104 PRO A N 1
ATOM 865 C CA . PRO A 1 104 ? 4.296 18.440 12.233 1.00 89.44 104 PRO A CA 1
ATOM 866 C C . PRO A 1 104 ? 4.323 19.414 11.050 1.00 89.44 104 PRO A C 1
ATOM 868 O O . PRO A 1 104 ? 4.164 19.015 9.897 1.00 89.44 104 PRO A O 1
ATOM 871 N N . LYS A 1 105 ? 4.578 20.695 11.327 1.00 88.62 105 LYS A N 1
ATOM 872 C CA . LYS A 1 105 ? 4.525 21.755 10.306 1.00 88.62 105 LYS A CA 1
ATOM 873 C C . LYS A 1 105 ? 5.817 21.865 9.487 1.00 88.62 105 LYS A C 1
ATOM 875 O O . LYS A 1 105 ? 5.762 22.190 8.310 1.00 88.62 105 LYS A O 1
ATOM 880 N N . GLN A 1 106 ? 6.971 21.571 10.089 1.00 87.81 106 GLN A N 1
ATOM 881 C CA . GLN A 1 106 ? 8.292 21.739 9.459 1.00 87.81 106 GLN A CA 1
ATOM 882 C C . GLN A 1 106 ? 9.004 20.410 9.165 1.00 87.81 106 GLN A C 1
ATOM 884 O O . GLN A 1 106 ? 9.961 20.362 8.392 1.00 87.81 106 GLN A O 1
ATOM 889 N N . ARG A 1 107 ? 8.558 19.302 9.771 1.00 88.38 107 ARG A N 1
ATOM 890 C CA . ARG A 1 107 ? 9.215 17.999 9.612 1.00 88.38 107 ARG A CA 1
ATOM 891 C C . ARG A 1 107 ? 8.768 17.318 8.323 1.00 88.38 107 ARG A C 1
ATOM 893 O O . ARG A 1 107 ? 7.578 17.226 8.041 1.00 88.38 107 ARG A O 1
ATOM 900 N N . ARG A 1 108 ? 9.725 16.730 7.599 1.00 89.88 108 ARG A N 1
ATOM 901 C CA . ARG A 1 108 ? 9.432 15.879 6.439 1.00 89.88 108 ARG A CA 1
ATOM 902 C C . ARG A 1 108 ? 8.747 14.585 6.870 1.00 89.88 108 ARG A C 1
ATOM 904 O O . ARG A 1 108 ? 9.392 13.687 7.417 1.00 89.88 108 ARG A O 1
ATOM 911 N N . VAL A 1 109 ? 7.450 14.495 6.609 1.00 91.88 109 VAL A N 1
ATOM 912 C CA . VAL A 1 109 ? 6.611 13.322 6.875 1.00 91.88 109 VAL A CA 1
ATOM 913 C C . VAL A 1 109 ? 5.579 13.160 5.771 1.00 91.88 109 VAL A C 1
ATOM 915 O O . VAL A 1 109 ? 5.306 14.084 5.009 1.00 91.88 109 VAL A O 1
ATOM 918 N N . ILE A 1 110 ? 4.991 11.976 5.708 1.00 91.50 110 ILE A N 1
ATOM 919 C CA . ILE A 1 110 ? 3.891 11.668 4.809 1.00 91.50 110 ILE A CA 1
ATOM 920 C C . ILE A 1 110 ? 2.647 11.484 5.656 1.00 91.50 110 ILE A C 1
ATOM 922 O O . ILE A 1 110 ? 2.645 10.654 6.567 1.00 91.50 110 ILE A O 1
ATOM 926 N N . VAL A 1 111 ? 1.605 12.245 5.345 1.00 93.25 111 VAL A N 1
ATOM 927 C CA . VAL A 1 111 ? 0.277 12.113 5.943 1.00 93.25 111 VAL A CA 1
ATOM 928 C C . VAL A 1 111 ? -0.612 11.454 4.903 1.00 93.25 111 VAL A C 1
ATOM 930 O O . VAL A 1 111 ? -0.845 12.007 3.833 1.00 93.25 111 VAL A O 1
ATOM 933 N N . GLN A 1 112 ? -1.067 10.243 5.192 1.00 93.06 112 GLN A N 1
ATOM 934 C CA . GLN A 1 112 ? -1.833 9.426 4.259 1.00 93.06 112 GLN A CA 1
ATOM 935 C C . GLN A 1 112 ? -3.166 9.032 4.888 1.00 93.06 112 GLN A C 1
ATOM 937 O O . GLN A 1 112 ? -3.234 8.805 6.094 1.00 93.06 112 GLN A O 1
ATOM 942 N N . SER A 1 113 ? -4.232 8.969 4.093 1.00 92.12 113 SER A N 1
ATOM 943 C CA . SER A 1 113 ? -5.533 8.498 4.559 1.00 92.12 113 SER A CA 1
ATOM 944 C C . SER A 1 113 ? -5.406 7.063 5.069 1.00 92.12 113 SER A C 1
ATOM 946 O O . SER A 1 113 ? -4.759 6.217 4.448 1.00 92.12 113 SER A O 1
ATOM 948 N N . TYR A 1 114 ? -5.959 6.811 6.250 1.00 92.00 114 TYR A N 1
ATOM 949 C CA . TYR A 1 114 ? -5.924 5.502 6.875 1.00 92.00 114 TYR A CA 1
ATOM 950 C C . TYR A 1 114 ? -7.124 4.673 6.425 1.00 92.00 114 TYR A C 1
ATOM 952 O O . TYR A 1 114 ? -8.266 5.100 6.571 1.00 92.00 114 TYR A O 1
ATOM 960 N N . ILE A 1 115 ? -6.859 3.466 5.925 1.00 92.56 115 ILE A N 1
ATOM 961 C CA . ILE A 1 115 ? -7.896 2.486 5.591 1.00 92.56 115 ILE A CA 1
ATOM 962 C C . ILE A 1 115 ? -8.436 1.929 6.910 1.00 92.56 115 ILE A C 1
ATOM 964 O O . ILE A 1 115 ? -7.815 1.068 7.544 1.00 92.56 115 ILE A O 1
ATOM 968 N N . ASN A 1 116 ? -9.546 2.516 7.356 1.00 89.50 116 ASN A N 1
ATOM 969 C CA . ASN A 1 116 ? -10.170 2.277 8.656 1.00 89.50 116 ASN A CA 1
ATOM 970 C C . ASN A 1 116 ? -11.266 1.197 8.626 1.00 89.50 116 ASN A C 1
ATOM 972 O O . ASN A 1 116 ? -11.785 0.838 9.679 1.00 89.50 116 ASN A O 1
ATOM 976 N N . GLN A 1 117 ? -11.604 0.688 7.441 1.00 92.94 117 GLN A N 1
ATOM 977 C CA . GLN A 1 117 ? -12.467 -0.472 7.218 1.00 92.94 117 GLN A CA 1
ATOM 978 C C . GLN A 1 117 ? -11.708 -1.488 6.345 1.00 92.94 117 GLN A C 1
ATOM 980 O O . GLN A 1 117 ? -12.023 -1.643 5.169 1.00 92.94 117 GLN A O 1
ATOM 985 N N . PRO A 1 118 ? -10.616 -2.095 6.851 1.00 95.56 118 PRO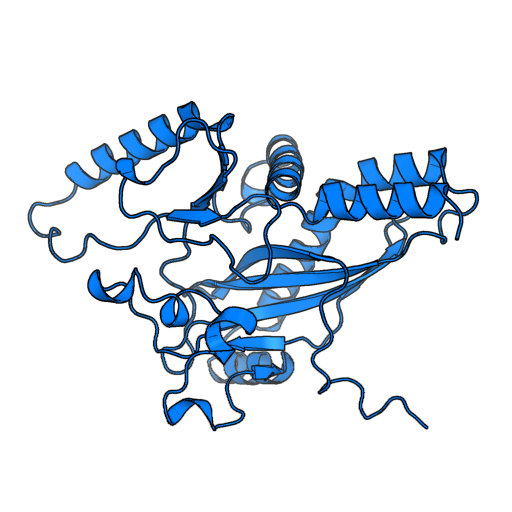 A N 1
ATOM 986 C CA . PRO A 1 118 ? -9.921 -3.155 6.126 1.00 95.56 118 PRO A CA 1
ATOM 987 C C . PRO A 1 118 ? -10.777 -4.428 6.077 1.00 95.56 118 PRO A C 1
ATOM 989 O O . PRO A 1 118 ? -11.544 -4.677 7.006 1.00 95.56 118 PRO A O 1
ATOM 992 N N . TYR A 1 119 ? -10.586 -5.272 5.061 1.00 97.00 119 TYR A N 1
ATOM 993 C CA . TYR A 1 119 ? -11.092 -6.645 5.113 1.00 97.00 119 TYR A CA 1
ATOM 994 C C . TYR A 1 119 ? -10.408 -7.387 6.269 1.00 97.00 119 TYR A C 1
ATOM 996 O O . TYR A 1 119 ? -9.190 -7.276 6.461 1.00 97.00 119 TYR A O 1
ATOM 1004 N N . LEU A 1 120 ? -11.190 -8.121 7.058 1.00 95.56 120 LEU A N 1
ATOM 1005 C CA . LEU A 1 120 ? -10.720 -8.825 8.249 1.00 95.56 120 LEU A CA 1
ATOM 1006 C C . LEU A 1 120 ? -10.908 -10.327 8.076 1.00 95.56 120 LEU A C 1
ATOM 1008 O O . LEU A 1 120 ? -11.927 -10.776 7.565 1.00 95.56 120 LEU A O 1
ATOM 1012 N N . ILE A 1 121 ? -9.948 -11.093 8.582 1.00 94.25 121 ILE A N 1
ATOM 1013 C CA . ILE A 1 121 ? -10.044 -12.551 8.706 1.00 94.25 121 ILE A CA 1
ATOM 1014 C C . ILE A 1 121 ? -9.877 -12.861 10.186 1.00 94.25 121 ILE A C 1
ATOM 1016 O O . ILE A 1 121 ? -8.916 -12.406 10.809 1.00 94.25 121 ILE A O 1
ATOM 1020 N N . ASP A 1 122 ? -10.863 -13.538 10.771 1.00 90.69 122 ASP A N 1
ATOM 1021 C CA . ASP A 1 122 ? -10.952 -13.816 12.212 1.00 90.69 122 ASP A CA 1
ATOM 1022 C C . ASP A 1 122 ? -10.801 -12.553 13.080 1.00 90.69 122 ASP A C 1
ATOM 1024 O O . ASP A 1 122 ? -10.183 -12.536 14.150 1.00 90.69 122 ASP A O 1
ATOM 1028 N N . GLY A 1 123 ? -11.337 -11.441 12.569 1.00 90.31 123 GLY A N 1
ATOM 1029 C CA . GLY A 1 123 ? -11.244 -10.122 13.188 1.00 90.31 123 GLY A CA 1
ATOM 1030 C C . GLY A 1 123 ? -9.848 -9.497 13.139 1.00 90.31 123 GLY A C 1
ATOM 1031 O O . GLY A 1 123 ? -9.657 -8.439 13.728 1.00 90.31 123 GLY A O 1
ATOM 1032 N N . LYS A 1 124 ? -8.859 -10.096 12.466 1.00 90.19 124 LYS A N 1
ATOM 1033 C CA . LYS A 1 124 ? -7.487 -9.576 12.355 1.00 90.19 124 LYS A CA 1
ATOM 1034 C C . LYS A 1 124 ? -7.271 -8.883 11.011 1.00 90.19 124 LYS A C 1
ATOM 1036 O O . LYS A 1 124 ? -7.682 -9.360 9.955 1.00 90.19 124 LYS A O 1
ATOM 1041 N N . LYS A 1 125 ? -6.580 -7.743 11.059 1.00 93.62 125 LYS A N 1
ATOM 1042 C CA . LYS A 1 125 ? -6.133 -7.005 9.872 1.00 93.62 125 LYS A CA 1
ATOM 1043 C C . LYS A 1 125 ? -4.971 -7.745 9.210 1.00 93.62 125 LYS A C 1
ATOM 1045 O O . LYS A 1 125 ? -4.107 -8.262 9.916 1.00 93.62 125 LYS A O 1
ATOM 1050 N N . PHE A 1 126 ? -4.885 -7.717 7.885 1.00 94.69 126 PHE A N 1
ATOM 1051 C CA . PHE A 1 126 ? -3.729 -8.237 7.157 1.00 94.69 126 PHE A CA 1
ATOM 1052 C C . PHE A 1 126 ? -3.300 -7.324 6.012 1.00 94.69 126 PHE A C 1
ATOM 1054 O O . PHE A 1 126 ? -4.005 -6.392 5.630 1.00 94.69 126 PHE A O 1
ATOM 1061 N N . ASP A 1 127 ? -2.110 -7.588 5.488 1.00 95.44 127 ASP A N 1
ATOM 1062 C CA . ASP A 1 127 ? -1.645 -7.052 4.215 1.00 95.44 127 ASP A CA 1
ATOM 1063 C C . ASP A 1 127 ? -1.067 -8.180 3.349 1.00 95.44 127 ASP A C 1
ATOM 1065 O O . ASP A 1 127 ? -0.658 -9.227 3.857 1.00 95.44 127 ASP A O 1
ATOM 1069 N N . ILE A 1 128 ? -1.032 -7.952 2.043 1.00 96.50 128 ILE A N 1
ATOM 1070 C CA . ILE A 1 128 ? -0.510 -8.852 1.027 1.00 96.50 128 ILE A CA 1
ATOM 1071 C C . ILE A 1 128 ? 0.840 -8.314 0.556 1.00 96.50 128 ILE A C 1
ATOM 1073 O O . ILE A 1 128 ? 0.935 -7.216 0.010 1.00 96.50 128 ILE A O 1
ATOM 1077 N N . ARG A 1 129 ? 1.883 -9.127 0.706 1.00 95.44 129 ARG A N 1
ATOM 1078 C CA . ARG A 1 129 ? 3.193 -8.933 0.088 1.00 95.44 129 ARG A CA 1
ATOM 1079 C C . ARG A 1 129 ? 3.259 -9.718 -1.217 1.00 95.44 129 ARG A C 1
ATOM 1081 O O . ARG A 1 129 ? 3.366 -10.944 -1.189 1.00 95.44 129 ARG A O 1
ATOM 1088 N N . LEU A 1 130 ? 3.290 -9.004 -2.336 1.00 96.12 130 LEU A N 1
ATOM 1089 C CA . LEU A 1 130 ? 3.563 -9.568 -3.659 1.00 96.12 130 LEU A CA 1
ATOM 1090 C C . LEU A 1 130 ? 5.032 -9.409 -4.030 1.00 96.12 130 LEU A C 1
ATOM 1092 O O . LEU A 1 130 ? 5.676 -8.436 -3.633 1.00 96.12 130 LEU A O 1
ATOM 1096 N N . TYR A 1 131 ? 5.534 -10.345 -4.829 1.00 95.38 131 TYR A N 1
ATOM 1097 C CA . TYR A 1 131 ? 6.882 -10.312 -5.383 1.00 95.38 131 TYR A CA 1
ATOM 1098 C C . TYR A 1 131 ? 6.811 -10.018 -6.879 1.00 95.38 131 TYR A C 1
ATOM 1100 O O . TYR A 1 131 ? 6.185 -10.761 -7.632 1.00 95.38 131 TYR A O 1
ATOM 1108 N N . VAL A 1 132 ? 7.445 -8.927 -7.302 1.00 95.12 132 VAL A N 1
ATOM 1109 C CA . VAL A 1 132 ? 7.456 -8.479 -8.698 1.00 95.12 132 VAL A CA 1
ATOM 1110 C C . VAL A 1 132 ? 8.897 -8.379 -9.165 1.00 95.12 132 VAL A C 1
ATOM 1112 O O . VAL A 1 132 ? 9.654 -7.543 -8.673 1.00 95.12 132 VAL A O 1
ATOM 1115 N N . PHE A 1 133 ? 9.283 -9.236 -10.103 1.00 93.56 133 PHE A N 1
ATOM 1116 C CA . PHE A 1 133 ? 10.602 -9.200 -10.721 1.00 93.56 133 PHE A CA 1
ATOM 1117 C C . PHE A 1 133 ? 10.554 -8.347 -11.984 1.00 93.56 133 PHE A C 1
ATOM 1119 O O . PHE A 1 133 ? 9.812 -8.658 -12.913 1.00 93.56 133 PHE A O 1
ATOM 1126 N N . VAL A 1 134 ? 11.346 -7.280 -12.033 1.00 90.12 134 VAL A N 1
ATOM 1127 C CA . VAL A 1 134 ? 11.510 -6.468 -13.241 1.00 90.12 134 VAL A CA 1
ATOM 1128 C C . VAL A 1 134 ? 12.828 -6.856 -13.891 1.00 90.12 134 VAL A C 1
ATOM 1130 O O . VAL A 1 134 ? 13.886 -6.645 -13.308 1.00 90.12 134 VAL A O 1
ATOM 1133 N N . ALA A 1 135 ? 12.751 -7.432 -15.089 1.00 88.25 135 ALA A N 1
ATOM 1134 C CA . ALA A 1 135 ? 13.898 -7.888 -15.873 1.00 88.25 135 ALA A CA 1
ATOM 1135 C C . ALA A 1 135 ? 14.480 -6.792 -16.783 1.00 88.25 135 ALA A C 1
ATOM 1137 O O . ALA A 1 135 ? 15.558 -6.963 -17.345 1.00 88.25 135 ALA A O 1
ATOM 1138 N N . GLY A 1 136 ? 13.753 -5.689 -16.966 1.00 84.62 136 GLY A N 1
ATOM 1139 C CA . GLY A 1 136 ? 14.199 -4.542 -17.747 1.00 84.62 136 GLY A CA 1
ATOM 1140 C C . GLY A 1 136 ? 13.158 -3.428 -17.765 1.00 84.62 136 GLY A C 1
ATOM 1141 O O . GLY A 1 136 ? 11.973 -3.678 -17.546 1.00 84.62 136 GLY A O 1
ATOM 1142 N N . PHE A 1 137 ? 13.614 -2.200 -18.020 1.00 81.69 137 PHE A N 1
ATOM 1143 C CA . PHE A 1 137 ? 12.772 -0.999 -18.124 1.00 81.69 137 PHE A CA 1
ATOM 1144 C C . PHE A 1 137 ? 12.718 -0.416 -19.548 1.00 81.69 137 PHE A C 1
ATOM 1146 O O . PHE A 1 137 ? 11.921 0.480 -19.803 1.00 81.69 137 PHE A O 1
ATOM 1153 N N . SER A 1 138 ? 13.532 -0.930 -20.477 1.00 78.75 138 SER A N 1
ATOM 1154 C CA . SER A 1 138 ? 13.567 -0.530 -21.891 1.00 78.75 138 SER A CA 1
ATOM 1155 C C . SER A 1 138 ? 13.869 -1.759 -22.774 1.00 78.75 138 SER A C 1
ATOM 1157 O O . SER A 1 138 ? 15.040 -2.096 -22.965 1.00 78.75 138 SER A O 1
ATOM 1159 N N . PRO A 1 139 ? 12.847 -2.496 -23.260 1.00 86.81 139 PRO A N 1
ATOM 1160 C CA . PRO A 1 139 ? 11.421 -2.363 -22.931 1.00 86.81 139 PRO A CA 1
ATOM 1161 C C . PRO A 1 139 ? 11.104 -2.806 -21.490 1.00 86.81 139 PRO A C 1
ATOM 1163 O O . PRO A 1 139 ? 11.871 -3.554 -20.876 1.00 86.81 139 PRO A O 1
ATOM 1166 N N . LEU A 1 140 ? 9.963 -2.360 -20.945 1.00 88.12 140 LEU A N 1
ATOM 1167 C CA . LEU A 1 140 ? 9.495 -2.806 -19.630 1.00 88.12 140 LEU A CA 1
ATOM 1168 C C . LEU A 1 140 ? 9.123 -4.289 -19.675 1.00 88.12 140 LEU A C 1
ATOM 1170 O O . LEU A 1 140 ? 8.207 -4.690 -20.388 1.00 88.12 140 LEU A O 1
ATOM 1174 N N . ARG A 1 141 ? 9.811 -5.093 -18.866 1.00 91.62 141 ARG A N 1
ATOM 1175 C CA . ARG A 1 141 ? 9.529 -6.516 -18.671 1.00 91.62 141 ARG A CA 1
ATOM 1176 C C . ARG A 1 141 ? 9.408 -6.799 -17.185 1.00 91.62 141 ARG A C 1
ATOM 1178 O O . ARG A 1 141 ? 10.409 -6.760 -16.472 1.00 91.62 141 ARG A O 1
ATOM 1185 N N . ALA A 1 142 ? 8.196 -7.091 -16.729 1.00 93.44 142 ALA A N 1
ATOM 1186 C CA . ALA A 1 142 ? 7.903 -7.367 -15.330 1.00 93.44 142 ALA A CA 1
ATOM 1187 C C . ALA A 1 142 ? 7.104 -8.664 -15.177 1.00 93.44 142 ALA A C 1
ATOM 1189 O O . ALA A 1 142 ? 6.218 -8.954 -15.976 1.00 93.44 142 ALA A O 1
ATOM 1190 N N . TYR A 1 143 ? 7.411 -9.420 -14.127 1.00 95.44 143 TYR A N 1
ATOM 1191 C CA . TYR A 1 143 ? 6.801 -10.703 -13.808 1.00 95.44 143 TYR A CA 1
ATOM 1192 C C . TYR A 1 143 ? 6.281 -10.648 -12.375 1.00 95.44 143 TYR A C 1
ATOM 1194 O O . TYR A 1 143 ? 7.049 -10.420 -11.438 1.00 95.44 143 TYR A O 1
ATOM 1202 N N . VAL A 1 144 ? 4.976 -10.843 -12.201 1.00 96.56 144 VAL A N 1
ATOM 1203 C CA . VAL A 1 144 ? 4.351 -10.961 -10.879 1.00 96.56 144 VAL A CA 1
ATOM 1204 C C . VAL A 1 144 ? 4.378 -12.432 -10.486 1.00 96.56 144 VAL A C 1
ATOM 1206 O O . VAL A 1 144 ? 3.836 -13.276 -11.199 1.00 96.56 144 VAL A O 1
ATOM 1209 N N . TYR A 1 145 ? 5.029 -12.754 -9.370 1.00 96.19 145 TYR A N 1
ATOM 1210 C CA . TYR A 1 145 ? 5.038 -14.120 -8.865 1.00 96.19 145 TYR A CA 1
ATOM 1211 C C . TYR A 1 145 ? 3.620 -14.520 -8.439 1.00 96.19 145 TYR A C 1
ATOM 1213 O O . TYR A 1 145 ? 2.918 -13.736 -7.801 1.00 96.19 145 TYR A O 1
ATOM 1221 N N . ARG A 1 146 ? 3.192 -15.735 -8.806 1.00 93.00 146 ARG A N 1
ATOM 1222 C CA . ARG A 1 146 ? 1.835 -16.231 -8.502 1.00 93.00 146 ARG A CA 1
ATOM 1223 C C . ARG A 1 146 ? 1.604 -16.461 -7.011 1.00 93.00 146 ARG A C 1
ATOM 1225 O O . ARG A 1 146 ? 0.459 -16.512 -6.578 1.00 93.00 146 ARG A O 1
ATOM 1232 N N . GLU A 1 147 ? 2.685 -16.584 -6.247 1.00 94.69 147 GLU A N 1
ATOM 1233 C CA . GLU A 1 147 ? 2.638 -16.676 -4.798 1.00 94.69 147 GLU A CA 1
ATOM 1234 C C . GLU A 1 147 ? 3.120 -15.404 -4.102 1.00 94.69 147 GLU A C 1
ATOM 1236 O O . GLU A 1 147 ? 3.834 -14.564 -4.655 1.00 94.69 147 GLU A O 1
ATOM 1241 N N . GLY A 1 148 ? 2.729 -15.277 -2.840 1.00 93.56 148 GLY A N 1
ATOM 1242 C CA . GLY A 1 148 ? 3.042 -14.132 -1.997 1.00 93.56 148 GLY A CA 1
ATOM 1243 C C . GLY A 1 148 ? 2.956 -14.480 -0.518 1.00 93.56 148 GLY A C 1
ATOM 1244 O O . GLY A 1 148 ? 2.794 -15.639 -0.140 1.00 93.56 148 GLY A O 1
ATOM 1245 N N . LEU A 1 149 ? 3.079 -13.461 0.330 1.00 93.50 149 LEU A N 1
ATOM 1246 C CA . LEU A 1 149 ? 2.899 -13.611 1.772 1.00 93.50 149 LEU A CA 1
ATOM 1247 C C . LEU A 1 149 ? 1.755 -12.729 2.242 1.00 93.50 149 LEU A C 1
ATOM 1249 O O . LEU A 1 149 ? 1.804 -11.513 2.092 1.00 93.50 149 LEU A O 1
ATOM 1253 N N . VAL A 1 150 ? 0.776 -13.328 2.896 1.00 94.69 150 VAL A N 1
ATOM 1254 C CA . VAL A 1 150 ? -0.258 -12.603 3.631 1.00 94.69 150 VAL A CA 1
ATOM 1255 C C . VAL A 1 150 ? 0.209 -12.481 5.070 1.00 94.69 150 VAL A C 1
ATOM 1257 O O . VAL A 1 150 ? 0.602 -13.474 5.680 1.00 94.69 150 VAL A O 1
ATOM 1260 N N . ARG A 1 151 ? 0.237 -11.263 5.606 1.00 92.25 151 ARG A N 1
ATOM 1261 C CA . ARG A 1 151 ? 0.795 -10.962 6.929 1.00 92.25 151 ARG A CA 1
ATOM 1262 C C . ARG A 1 151 ? -0.292 -10.419 7.831 1.00 92.25 151 ARG A C 1
ATOM 1264 O O . ARG A 1 151 ? -0.810 -9.334 7.581 1.00 92.25 151 ARG A O 1
ATOM 1271 N N . PHE A 1 152 ? -0.588 -11.148 8.896 1.00 90.25 152 PHE A N 1
ATOM 1272 C CA . PHE A 1 152 ? -1.605 -10.751 9.859 1.00 90.25 152 PHE A CA 1
ATOM 1273 C C . PHE A 1 152 ? -1.029 -9.840 10.947 1.00 90.25 152 PHE A C 1
ATOM 1275 O O . PHE A 1 152 ? 0.128 -9.961 11.360 1.00 90.25 152 PHE A O 1
ATOM 1282 N N . ALA A 1 153 ? -1.863 -8.925 11.428 1.00 87.81 153 ALA A N 1
ATOM 1283 C CA . ALA A 1 153 ? -1.692 -8.276 12.718 1.00 87.81 153 ALA A CA 1
ATOM 1284 C C . ALA A 1 153 ? -1.768 -9.333 13.833 1.00 87.81 153 ALA A C 1
ATOM 1286 O O . ALA A 1 153 ? -2.479 -10.333 13.700 1.00 87.81 153 ALA A O 1
ATOM 1287 N N . SER A 1 154 ? -1.038 -9.141 14.936 1.00 81.38 154 SER A N 1
ATOM 1288 C CA . SER A 1 154 ? -1.065 -10.126 16.025 1.00 81.38 154 SER A CA 1
ATOM 1289 C C . SER A 1 154 ? -2.317 -10.019 16.895 1.00 81.38 154 SER A C 1
ATOM 1291 O O . SER A 1 154 ? -2.620 -10.966 17.609 1.00 81.38 154 SER A O 1
ATOM 1293 N N . GLN A 1 155 ? -3.052 -8.903 16.836 1.00 83.44 155 GLN A N 1
ATOM 1294 C CA . GLN A 1 155 ? -4.264 -8.672 17.627 1.00 83.44 155 GLN A CA 1
ATOM 1295 C C . GLN A 1 155 ? -5.477 -8.355 16.744 1.00 83.44 155 GLN A C 1
ATOM 1297 O O . GLN A 1 155 ? -5.332 -7.907 15.602 1.00 83.44 155 GLN A O 1
ATOM 1302 N N . LYS A 1 156 ? -6.680 -8.589 17.287 1.00 87.50 156 LYS A N 1
ATOM 1303 C CA . LYS A 1 156 ? -7.944 -8.248 16.621 1.00 87.50 156 LYS A CA 1
ATOM 1304 C C . LYS A 1 156 ? -8.014 -6.745 16.346 1.00 87.50 156 LYS A C 1
ATOM 1306 O O . LYS A 1 156 ? -7.600 -5.924 17.162 1.00 87.50 156 LYS A O 1
ATOM 1311 N N . TYR A 1 157 ? -8.526 -6.402 15.173 1.00 87.50 157 TYR A N 1
ATOM 1312 C CA . TYR A 1 157 ? -8.690 -5.038 14.713 1.00 87.50 157 TYR A CA 1
ATOM 1313 C C . TYR A 1 157 ? -9.708 -4.300 15.582 1.00 87.50 157 TYR A C 1
ATOM 1315 O O . TYR A 1 157 ? -10.816 -4.779 15.801 1.00 87.50 157 TYR A O 1
ATOM 1323 N N . SER A 1 158 ? -9.337 -3.117 16.060 1.00 83.62 158 SER A N 1
ATOM 1324 C CA . SER A 1 158 ? -10.228 -2.234 16.803 1.00 83.62 158 SER A CA 1
ATOM 1325 C C . SER A 1 158 ? -9.894 -0.788 16.482 1.00 83.62 158 SER A C 1
ATOM 1327 O O . SER A 1 158 ? -8.724 -0.423 16.380 1.00 83.62 158 SER A O 1
ATOM 1329 N N . THR A 1 159 ? -10.920 0.044 16.332 1.00 78.38 159 THR A N 1
ATOM 1330 C CA . THR A 1 159 ? -10.783 1.497 16.180 1.00 78.38 159 THR A CA 1
ATOM 1331 C C . THR A 1 159 ? -11.069 2.250 17.477 1.00 78.38 159 THR A C 1
ATOM 1333 O O . THR A 1 159 ? -11.170 3.473 17.442 1.00 78.38 159 THR A O 1
ATOM 1336 N N . SER A 1 160 ? -11.215 1.560 18.617 1.00 75.81 160 SER A N 1
ATOM 1337 C CA . SER A 1 160 ? -11.465 2.226 19.899 1.00 75.81 160 SER A CA 1
ATOM 1338 C C . SER A 1 160 ? -10.285 3.111 20.304 1.00 75.81 160 SER A C 1
ATOM 1340 O O . SER A 1 160 ? -9.124 2.778 20.057 1.00 75.81 160 SER A O 1
ATOM 1342 N N . VAL A 1 161 ? -10.569 4.246 20.952 1.00 70.56 161 VAL A N 1
ATOM 1343 C CA . VAL A 1 161 ? -9.571 5.273 21.312 1.00 70.56 161 VAL A CA 1
ATOM 1344 C C . VAL A 1 161 ? -8.385 4.679 22.084 1.00 70.56 161 VAL A C 1
ATOM 1346 O O . VAL A 1 161 ? -7.230 5.053 21.848 1.00 70.56 161 VAL A O 1
ATOM 1349 N N . GLN A 1 162 ? -8.668 3.717 22.964 1.00 71.56 162 GLN A N 1
ATOM 1350 C CA . GLN A 1 162 ? -7.691 2.996 23.777 1.00 71.56 162 GLN A CA 1
ATOM 1351 C C . GLN A 1 162 ? -6.723 2.177 22.907 1.00 71.56 162 GLN A C 1
ATOM 1353 O O . GLN A 1 162 ? -5.521 2.148 23.174 1.00 71.56 162 GLN A O 1
ATOM 1358 N N . GLN A 1 163 ? -7.216 1.572 21.822 1.00 75.50 163 GLN A N 1
ATOM 1359 C CA . GLN A 1 163 ? -6.435 0.703 20.939 1.00 75.50 163 GLN A CA 1
ATOM 1360 C C . GLN A 1 163 ? -5.659 1.463 19.854 1.00 75.50 163 GLN A C 1
ATOM 1362 O O . GLN A 1 163 ? -4.723 0.918 19.280 1.00 75.50 163 GLN A O 1
ATOM 1367 N N . LEU A 1 164 ? -5.909 2.757 19.634 1.00 72.56 164 LEU A N 1
ATOM 1368 C CA . LEU A 1 164 ? -5.216 3.521 18.581 1.00 72.56 164 LEU A CA 1
ATOM 1369 C C . LEU A 1 164 ? -3.711 3.718 18.796 1.00 72.56 164 LEU A C 1
ATOM 1371 O O . LEU A 1 164 ? -2.975 4.004 17.849 1.00 72.56 164 LEU A O 1
ATOM 1375 N N . ARG A 1 165 ? -3.235 3.599 20.042 1.00 74.19 165 ARG A N 1
ATOM 1376 C CA . ARG A 1 165 ? -1.791 3.551 20.350 1.00 74.19 165 ARG A CA 1
ATOM 1377 C C . ARG A 1 165 ? -1.201 2.162 20.125 1.00 74.19 165 ARG A C 1
ATOM 1379 O O . ARG A 1 165 ? 0.017 2.043 19.984 1.00 74.19 165 ARG A O 1
ATOM 1386 N N . ASN A 1 166 ? -2.042 1.135 20.084 1.00 74.69 166 ASN A N 1
ATOM 1387 C CA . ASN A 1 166 ? -1.626 -0.245 19.980 1.00 74.69 166 ASN A CA 1
ATOM 1388 C C . ASN A 1 166 ? -1.196 -0.577 18.547 1.00 74.69 166 ASN A C 1
ATOM 1390 O O . ASN A 1 166 ? -1.987 -0.807 17.631 1.00 74.69 166 ASN A O 1
ATOM 1394 N N . ARG A 1 167 ? 0.119 -0.611 18.345 1.00 76.44 167 ARG A N 1
ATOM 1395 C CA . ARG A 1 167 ? 0.714 -0.866 17.032 1.00 76.44 167 ARG A CA 1
ATOM 1396 C C . ARG A 1 167 ? 0.468 -2.296 16.542 1.00 76.44 167 ARG A C 1
ATOM 1398 O O . ARG A 1 167 ? 0.499 -2.492 15.332 1.00 76.44 167 ARG A O 1
ATOM 1405 N N . PHE A 1 168 ? 0.187 -3.243 17.438 1.00 72.31 168 PHE A N 1
ATOM 1406 C CA . PHE A 1 168 ? -0.083 -4.650 17.121 1.00 72.31 168 PHE A CA 1
ATOM 1407 C C . PHE A 1 168 ? -1.465 -4.886 16.494 1.00 72.31 168 PHE A C 1
ATOM 1409 O O . PHE A 1 168 ? -1.688 -5.919 15.872 1.00 72.31 168 PHE A O 1
ATOM 1416 N N . VAL A 1 169 ? -2.375 -3.915 16.628 1.00 73.25 169 VAL A N 1
ATOM 1417 C CA . VAL A 1 169 ? -3.709 -3.900 16.002 1.00 73.25 169 VAL A CA 1
ATOM 1418 C C . VAL A 1 169 ? -3.641 -3.307 14.591 1.00 73.25 169 VAL A C 1
ATOM 1420 O O . VAL A 1 169 ? -4.281 -3.777 13.650 1.00 73.25 169 VAL A O 1
ATOM 1423 N N . HIS A 1 170 ? -2.852 -2.241 14.427 1.00 80.31 170 HIS A N 1
ATOM 1424 C CA . HIS A 1 170 ? -2.914 -1.391 13.237 1.00 80.31 170 HIS A CA 1
ATOM 1425 C C . HIS A 1 170 ? -1.797 -1.626 12.218 1.00 80.31 170 HIS A C 1
ATOM 1427 O O . HIS A 1 170 ? -1.976 -1.248 11.050 1.00 80.31 170 HIS A O 1
ATOM 1433 N N . LEU A 1 171 ? -0.670 -2.211 12.644 1.00 79.56 171 LEU A N 1
ATOM 1434 C CA . LEU A 1 171 ? 0.487 -2.524 11.807 1.00 79.56 171 LEU A CA 1
ATOM 1435 C C . LEU A 1 171 ? 0.657 -4.039 11.684 1.00 79.56 171 LEU A C 1
ATOM 1437 O O . LEU A 1 171 ? 0.746 -4.762 12.669 1.00 79.56 171 LEU A O 1
ATOM 1441 N N . THR A 1 172 ? 0.795 -4.506 10.453 1.00 73.62 172 THR A N 1
ATOM 1442 C CA . THR A 1 172 ? 0.949 -5.922 10.084 1.00 73.62 172 THR A CA 1
ATOM 1443 C C . THR A 1 172 ? 2.418 -6.324 9.910 1.00 73.62 172 THR A C 1
ATOM 1445 O O . THR A 1 172 ? 2.751 -7.489 9.700 1.00 73.62 172 THR A O 1
ATOM 1448 N N . ASN A 1 173 ? 3.354 -5.372 10.029 1.00 78.25 173 ASN A N 1
ATOM 1449 C CA . ASN A 1 173 ? 4.777 -5.645 9.850 1.00 78.25 173 ASN A CA 1
ATOM 1450 C C . ASN A 1 173 ? 5.284 -6.673 10.875 1.00 78.25 173 ASN A C 1
ATOM 1452 O O . ASN A 1 173 ? 5.208 -6.449 12.083 1.00 78.25 173 ASN A O 1
ATOM 1456 N N . TYR A 1 174 ? 5.931 -7.738 10.393 1.00 67.44 174 TYR A N 1
ATOM 1457 C CA . TYR A 1 174 ? 6.560 -8.756 11.244 1.00 67.44 174 TYR A CA 1
ATOM 1458 C C . TYR A 1 174 ? 7.500 -8.162 12.303 1.00 67.44 174 TYR A C 1
ATOM 1460 O O . TYR A 1 174 ? 7.501 -8.592 13.446 1.00 67.44 174 TYR A O 1
ATOM 1468 N N . SER A 1 175 ? 8.284 -7.139 11.947 1.00 58.09 175 SER A N 1
ATOM 1469 C CA . SER A 1 175 ? 9.206 -6.472 12.875 1.00 58.09 175 SER A CA 1
ATOM 1470 C C . SER A 1 175 ? 8.521 -5.814 14.068 1.00 58.09 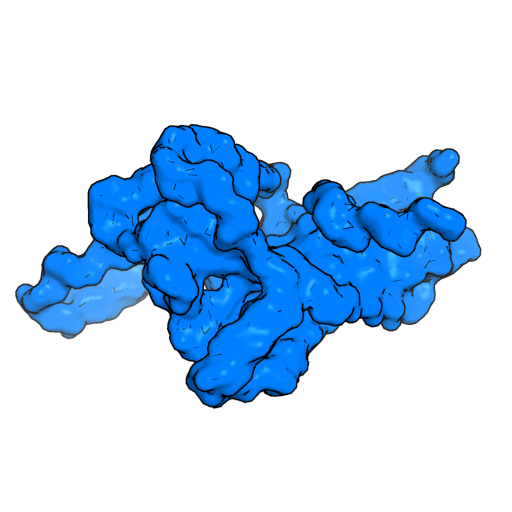175 SER A C 1
ATOM 1472 O O . SER A 1 175 ? 9.189 -5.600 15.071 1.00 58.09 175 SER A O 1
ATOM 1474 N N . VAL A 1 176 ? 7.239 -5.465 13.941 1.00 64.25 176 VAL A N 1
ATOM 1475 C CA . VAL A 1 176 ? 6.415 -4.970 15.043 1.00 64.25 176 VAL A CA 1
ATOM 1476 C C . VAL A 1 176 ? 5.852 -6.175 15.789 1.00 64.25 176 VAL A C 1
ATOM 1478 O O . VAL A 1 176 ? 6.181 -6.359 16.952 1.00 64.25 176 VAL A O 1
ATOM 1481 N N . ASN A 1 177 ? 5.114 -7.048 15.100 1.00 66.75 177 ASN A N 1
ATOM 1482 C CA . ASN A 1 177 ? 4.354 -8.134 15.730 1.00 66.75 177 ASN A CA 1
ATOM 1483 C C . ASN A 1 177 ? 5.207 -9.229 16.393 1.00 66.75 177 ASN A C 1
ATOM 1485 O O . ASN A 1 177 ? 4.751 -9.836 17.353 1.00 66.75 177 ASN A O 1
ATOM 1489 N N . LYS A 1 178 ? 6.464 -9.435 15.977 1.00 63.78 178 LYS A N 1
ATOM 1490 C CA . LYS A 1 178 ? 7.368 -10.423 16.601 1.00 63.78 178 LYS A CA 1
ATOM 1491 C C . LYS A 1 178 ? 7.706 -10.140 18.073 1.00 63.78 178 LYS A C 1
ATOM 1493 O O . LYS A 1 178 ? 8.272 -10.998 18.734 1.00 63.78 178 LYS A O 1
ATOM 1498 N N . TYR A 1 179 ? 7.458 -8.919 18.555 1.00 61.81 179 TYR A N 1
ATOM 1499 C CA . TYR A 1 179 ? 7.714 -8.526 19.945 1.00 61.81 179 TYR A CA 1
ATOM 1500 C C . TYR A 1 179 ? 6.471 -8.641 20.836 1.00 61.81 179 TYR A C 1
ATOM 1502 O O . TYR A 1 179 ? 6.564 -8.364 22.029 1.00 61.81 179 TYR A O 1
ATOM 1510 N N . ASN A 1 180 ? 5.319 -9.033 20.283 1.00 61.56 180 ASN A N 1
ATOM 1511 C CA . ASN A 1 180 ? 4.135 -9.313 21.082 1.00 61.56 180 ASN A CA 1
ATOM 1512 C C . ASN A 1 180 ? 4.257 -10.730 21.671 1.00 61.56 180 ASN A C 1
ATOM 1514 O O . ASN A 1 180 ? 4.097 -11.702 20.943 1.00 61.56 180 ASN A O 1
ATOM 1518 N N . LYS A 1 181 ? 4.582 -10.837 22.966 1.00 54.66 181 LYS A N 1
ATOM 1519 C CA . LYS A 1 181 ? 4.847 -12.105 23.680 1.00 54.66 181 LYS A CA 1
ATOM 1520 C C . LYS A 1 181 ? 3.591 -12.782 24.270 1.00 54.66 181 LYS A C 1
ATOM 1522 O O . LYS A 1 181 ? 3.715 -13.589 25.182 1.00 54.66 181 LYS A O 1
ATOM 1527 N N . THR A 1 182 ? 2.385 -12.428 23.828 1.00 55.53 182 THR A N 1
ATOM 1528 C CA . THR A 1 182 ? 1.132 -13.021 24.345 1.00 55.53 182 THR A CA 1
ATOM 1529 C C . THR A 1 182 ? 0.984 -14.478 23.898 1.00 55.53 182 THR A C 1
ATOM 1531 O O . THR A 1 182 ? 1.332 -14.776 22.763 1.00 55.53 182 THR A O 1
ATOM 1534 N N . GLU A 1 183 ? 0.447 -15.372 24.730 1.00 46.91 183 GLU A N 1
ATOM 1535 C CA . GLU A 1 183 ? 0.405 -16.833 24.495 1.00 46.91 183 GLU A CA 1
ATOM 1536 C C . GLU A 1 183 ? -0.218 -17.263 23.145 1.00 46.91 183 GLU A C 1
ATOM 1538 O O . GLU A 1 183 ? 0.258 -18.213 22.528 1.00 46.91 183 GLU A O 1
ATOM 1543 N N . GLU A 1 184 ? -1.162 -16.493 22.581 1.00 50.12 184 GLU A N 1
ATOM 1544 C CA . GLU A 1 184 ? -1.701 -16.701 21.217 1.00 50.12 184 GLU A CA 1
ATOM 1545 C C . GLU A 1 184 ? -0.656 -16.576 20.078 1.00 50.12 184 GLU A C 1
ATOM 1547 O O . GLU A 1 184 ? -0.941 -16.916 18.929 1.00 50.12 184 GLU A O 1
ATOM 1552 N N . SER A 1 185 ? 0.548 -16.064 20.366 1.00 45.12 185 SER A N 1
ATOM 1553 C CA . SER A 1 185 ? 1.640 -15.819 19.405 1.00 45.12 185 SER A CA 1
ATOM 1554 C C . SER A 1 185 ? 2.504 -17.045 19.089 1.00 45.12 185 SER A C 1
ATOM 1556 O O . SER A 1 185 ? 3.325 -16.984 18.170 1.00 45.12 185 SER A O 1
ATOM 1558 N N . PHE A 1 186 ? 2.326 -18.154 19.817 1.00 41.06 186 PHE A N 1
ATOM 1559 C CA . PHE A 1 186 ? 3.082 -19.393 19.594 1.00 41.06 186 PHE A CA 1
ATOM 1560 C C . PHE A 1 186 ? 2.563 -20.228 18.418 1.00 41.06 186 PHE A C 1
ATOM 1562 O O . PHE A 1 186 ? 3.261 -21.130 17.955 1.00 41.06 186 PHE A O 1
ATOM 1569 N N . VAL A 1 187 ? 1.377 -19.919 17.884 1.00 41.91 187 VAL A N 1
ATOM 1570 C CA . VAL A 1 187 ? 0.838 -20.652 16.737 1.00 41.91 187 VAL A CA 1
ATOM 1571 C C . VAL A 1 187 ? 1.383 -20.054 15.442 1.00 41.91 187 VAL A C 1
ATOM 1573 O O . VAL A 1 187 ? 1.290 -18.854 15.182 1.00 41.91 187 VAL A O 1
ATOM 1576 N N . SER A 1 188 ? 1.900 -20.926 14.586 1.00 47.12 188 SER A N 1
ATOM 1577 C CA . SER A 1 188 ? 2.398 -20.723 13.218 1.00 47.12 188 SER A CA 1
ATOM 1578 C C . SER A 1 188 ? 1.451 -19.996 12.229 1.00 47.12 188 SER A C 1
ATOM 1580 O O . SER A 1 188 ? 1.769 -19.897 11.045 1.00 47.12 188 SER A O 1
ATOM 1582 N N . ASN A 1 189 ? 0.336 -19.416 12.690 1.00 55.25 189 ASN A N 1
ATOM 1583 C CA . ASN A 1 189 ? -0.803 -18.932 11.899 1.00 55.25 189 ASN A CA 1
ATOM 1584 C C . ASN A 1 189 ? -0.784 -17.436 11.526 1.00 55.25 189 ASN A C 1
ATOM 1586 O O . ASN A 1 189 ? -1.743 -16.931 10.952 1.00 55.25 189 ASN A O 1
ATOM 1590 N N . HIS A 1 190 ? 0.292 -16.689 11.792 1.00 68.50 190 HIS A N 1
ATOM 1591 C CA . HIS A 1 190 ? 0.357 -15.258 11.429 1.00 68.50 190 HIS A CA 1
ATOM 1592 C C . HIS A 1 190 ? 0.744 -14.981 9.968 1.00 68.50 190 HIS A C 1
ATOM 1594 O O . HIS A 1 190 ? 0.948 -13.818 9.590 1.00 68.50 190 HIS A O 1
ATOM 1600 N N . LYS A 1 191 ? 0.891 -16.024 9.146 1.00 82.75 191 LYS A N 1
ATOM 1601 C CA . LYS A 1 191 ? 1.244 -15.895 7.732 1.00 82.75 191 LYS A CA 1
ATOM 1602 C C . LYS A 1 191 ? 0.491 -16.912 6.897 1.00 82.75 191 LYS A C 1
ATOM 1604 O O . LYS A 1 191 ? 0.567 -18.099 7.192 1.00 82.75 191 LYS A O 1
ATOM 1609 N N . TRP A 1 192 ? -0.140 -16.458 5.823 1.00 92.25 192 TRP A N 1
ATOM 1610 C CA . TRP A 1 192 ? -0.651 -17.352 4.785 1.00 92.25 192 TRP A CA 1
ATOM 1611 C C . TRP A 1 192 ? 0.160 -17.214 3.503 1.00 92.25 192 TRP A C 1
ATOM 1613 O O . TRP A 1 192 ? 0.768 -16.170 3.236 1.00 92.25 192 TRP A O 1
ATOM 1623 N N . LYS A 1 193 ? 0.139 -18.280 2.700 1.00 94.25 193 LYS A N 1
ATOM 1624 C CA . LYS A 1 193 ? 0.432 -18.172 1.273 1.00 94.25 193 LYS A CA 1
ATOM 1625 C C . LYS A 1 193 ? -0.680 -17.374 0.597 1.00 94.25 193 LYS A C 1
ATOM 1627 O O . LYS A 1 193 ? -1.802 -17.296 1.101 1.00 94.25 193 LYS A O 1
ATOM 1632 N N . LEU A 1 194 ? -0.373 -16.782 -0.547 1.00 96.06 194 LEU A N 1
ATOM 1633 C CA . LEU A 1 194 ? -1.363 -16.025 -1.298 1.00 96.06 194 LEU A CA 1
ATOM 1634 C C . LEU A 1 194 ? -2.443 -16.951 -1.873 1.00 96.06 194 LEU A C 1
ATOM 1636 O O . LEU A 1 194 ? -3.619 -16.603 -1.841 1.00 96.06 194 LEU A O 1
ATOM 1640 N N . SER A 1 195 ? -2.060 -18.158 -2.298 1.00 96.44 195 SER A N 1
ATOM 1641 C CA . SER A 1 195 ? -3.004 -19.208 -2.715 1.00 96.44 195 SER A CA 1
ATOM 1642 C C . SER A 1 195 ? -4.043 -19.549 -1.642 1.00 96.44 195 SER A C 1
ATOM 1644 O O . SER A 1 195 ? -5.221 -19.696 -1.956 1.00 96.44 195 SER A O 1
ATOM 1646 N N . THR A 1 196 ? -3.638 -19.610 -0.370 1.00 96.81 196 THR A N 1
ATOM 1647 C CA . THR A 1 196 ? -4.551 -19.850 0.758 1.00 96.81 196 THR A CA 1
ATOM 1648 C C . THR A 1 196 ? -5.581 -18.729 0.901 1.00 96.81 196 THR A C 1
ATOM 1650 O O . THR A 1 196 ? -6.754 -19.006 1.128 1.00 96.81 196 THR A O 1
ATOM 1653 N N . LEU A 1 197 ? -5.177 -17.465 0.722 1.00 97.00 197 LEU A N 1
ATOM 1654 C CA . LEU A 1 197 ? -6.115 -16.336 0.732 1.00 97.00 197 LEU A CA 1
ATOM 1655 C C . LEU A 1 197 ? -7.097 -16.399 -0.443 1.00 97.00 197 LEU A C 1
ATOM 1657 O O . LEU A 1 197 ? -8.275 -16.108 -0.267 1.00 97.00 197 LEU A O 1
ATOM 1661 N N . TRP A 1 198 ? -6.631 -16.787 -1.629 1.00 97.50 198 TRP A N 1
ATOM 1662 C CA . TRP A 1 198 ? -7.492 -16.966 -2.799 1.00 97.50 198 TRP A CA 1
ATOM 1663 C C . TRP A 1 198 ? -8.548 -18.039 -2.587 1.00 97.50 198 TRP A C 1
ATOM 1665 O O . TRP A 1 198 ? -9.718 -17.781 -2.864 1.00 97.50 198 TRP A O 1
ATOM 1675 N N . LEU A 1 199 ? -8.169 -19.190 -2.034 1.00 97.62 199 LEU A N 1
ATOM 1676 C CA . LEU A 1 199 ? -9.129 -20.231 -1.684 1.00 97.62 199 LEU A CA 1
ATOM 1677 C C . LEU A 1 199 ? -10.162 -19.704 -0.673 1.00 97.62 199 LEU A C 1
ATOM 1679 O O . LEU A 1 199 ? -11.358 -19.744 -0.945 1.00 97.62 199 LEU A O 1
ATOM 1683 N N . TYR A 1 200 ? -9.692 -19.089 0.418 1.00 97.25 200 TYR A N 1
ATOM 1684 C CA . TYR A 1 200 ? -10.543 -18.524 1.471 1.00 97.25 200 TYR A CA 1
ATOM 1685 C C . TYR A 1 200 ? -11.576 -17.511 0.951 1.00 97.25 200 TYR A C 1
ATOM 1687 O O . TYR A 1 200 ? -12.725 -17.500 1.403 1.00 97.25 200 TYR A O 1
ATOM 1695 N N . LEU A 1 201 ? -11.163 -16.631 0.032 1.00 97.88 201 LEU A N 1
ATOM 1696 C CA . LEU A 1 201 ? -12.031 -15.619 -0.572 1.00 97.88 201 LEU A CA 1
ATOM 1697 C C . LEU A 1 201 ? -13.016 -16.240 -1.574 1.00 97.88 201 LEU A C 1
ATOM 1699 O O . LEU A 1 201 ? -14.182 -15.849 -1.593 1.00 97.88 201 LEU A O 1
ATOM 1703 N N . THR A 1 202 ? -12.572 -17.224 -2.360 1.00 97.88 202 THR A N 1
ATOM 1704 C CA . THR A 1 202 ? -13.424 -17.939 -3.328 1.00 97.88 202 THR A CA 1
ATOM 1705 C C . THR A 1 202 ? -14.557 -18.678 -2.619 1.00 97.88 202 THR A C 1
ATOM 1707 O O . THR A 1 202 ? -15.713 -18.548 -3.010 1.00 97.88 202 THR A O 1
ATOM 1710 N N . GLU A 1 203 ? -14.255 -19.370 -1.517 1.00 97.88 203 GLU A N 1
ATOM 1711 C CA . GLU A 1 203 ? -15.250 -20.058 -0.676 1.00 97.88 203 GLU A CA 1
ATOM 1712 C C . GLU A 1 203 ? -16.311 -19.110 -0.088 1.00 97.88 203 GLU A C 1
ATOM 1714 O O . GLU A 1 203 ? -17.390 -19.546 0.300 1.00 97.88 203 GLU A O 1
ATOM 1719 N N . ARG A 1 204 ? -16.021 -17.805 -0.030 1.00 97.06 204 ARG A N 1
ATOM 1720 C CA . ARG A 1 204 ? -16.929 -16.750 0.453 1.00 97.06 204 ARG A CA 1
ATOM 1721 C C . ARG A 1 204 ? -17.590 -15.964 -0.680 1.00 97.06 204 ARG A C 1
ATOM 1723 O O . ARG A 1 204 ? -18.162 -14.906 -0.431 1.00 97.06 204 ARG A O 1
ATOM 1730 N N . GLY A 1 205 ? -17.505 -16.462 -1.913 1.00 97.19 205 GLY A N 1
ATOM 1731 C CA . GLY A 1 205 ? -18.166 -15.880 -3.081 1.00 97.19 205 GLY A CA 1
ATOM 1732 C C . GLY A 1 205 ? -17.457 -14.665 -3.684 1.00 97.19 205 GLY A C 1
ATOM 1733 O O . GLY A 1 205 ? -18.058 -13.949 -4.481 1.00 97.19 205 GLY A O 1
ATOM 1734 N N . ALA A 1 206 ? -16.197 -14.398 -3.326 1.00 97.56 206 ALA A N 1
ATOM 1735 C CA . ALA A 1 206 ? -15.445 -13.311 -3.942 1.00 97.56 206 ALA A CA 1
ATOM 1736 C C . ALA A 1 206 ? -14.963 -13.680 -5.355 1.00 97.56 206 ALA A C 1
ATOM 1738 O O . ALA A 1 206 ? -14.428 -14.765 -5.585 1.00 97.56 206 ALA A O 1
ATOM 1739 N N . ASP A 1 207 ? -15.037 -12.722 -6.279 1.00 97.94 207 ASP A N 1
ATOM 1740 C CA . ASP A 1 207 ? -14.441 -12.830 -7.614 1.00 97.94 207 ASP A CA 1
ATOM 1741 C C . ASP A 1 207 ? -12.915 -12.617 -7.549 1.00 97.94 207 ASP A C 1
ATOM 1743 O O . ASP A 1 207 ? -12.379 -11.513 -7.728 1.00 97.94 207 ASP A O 1
ATOM 1747 N N . VAL A 1 208 ? -12.200 -13.699 -7.229 1.00 97.69 208 VAL A N 1
ATOM 1748 C CA . VAL A 1 208 ? -10.733 -13.718 -7.140 1.00 97.69 208 VAL A CA 1
ATOM 1749 C C . VAL A 1 208 ? -10.048 -13.415 -8.481 1.00 97.69 208 VAL A C 1
ATOM 1751 O O . VAL A 1 208 ? -9.091 -12.634 -8.461 1.00 97.69 208 VAL A O 1
ATOM 1754 N N . PRO A 1 209 ? -10.488 -13.944 -9.643 1.00 97.94 209 PRO A N 1
ATOM 1755 C CA . PRO A 1 209 ? -9.908 -13.579 -10.938 1.00 97.94 209 PRO A CA 1
ATOM 1756 C C . PRO A 1 209 ? -9.916 -12.068 -11.210 1.00 97.94 209 PRO A C 1
ATOM 1758 O O . PRO A 1 209 ? -8.881 -11.499 -11.575 1.00 97.94 209 PRO A O 1
ATOM 1761 N N . ASN A 1 210 ? -11.040 -11.389 -10.967 1.00 98.06 210 ASN A N 1
ATOM 1762 C CA . ASN A 1 210 ? -11.130 -9.938 -11.130 1.00 98.06 210 ASN A CA 1
ATOM 1763 C C . ASN A 1 210 ? -10.297 -9.184 -10.080 1.00 98.06 210 ASN A C 1
ATOM 1765 O O . ASN A 1 210 ? -9.606 -8.213 -10.399 1.00 98.06 210 ASN A O 1
ATOM 1769 N N . LEU A 1 211 ? -10.297 -9.632 -8.819 1.00 98.06 211 LEU A N 1
ATOM 1770 C CA . LEU A 1 211 ? -9.420 -9.065 -7.788 1.00 98.06 211 LEU A CA 1
ATOM 1771 C C . LEU A 1 211 ? -7.936 -9.164 -8.180 1.00 98.06 211 LEU A C 1
ATOM 1773 O O . LEU A 1 211 ? -7.206 -8.179 -8.048 1.00 98.06 211 LEU A O 1
ATOM 1777 N N . TRP A 1 212 ? -7.500 -10.309 -8.704 1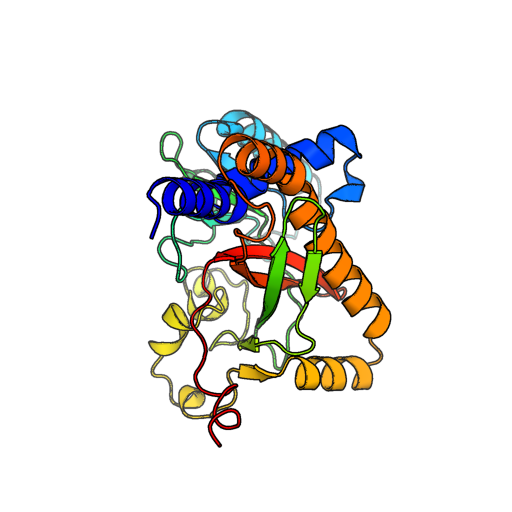.00 97.88 212 TRP A N 1
ATOM 1778 C CA . TRP A 1 212 ? -6.136 -10.501 -9.189 1.00 97.88 212 TRP A CA 1
ATOM 1779 C C . TRP A 1 212 ? -5.813 -9.575 -10.364 1.00 97.88 212 TRP A C 1
ATOM 1781 O O . TRP A 1 212 ? -4.765 -8.932 -10.357 1.00 97.88 212 TRP A O 1
ATOM 1791 N N . SER A 1 213 ? -6.732 -9.432 -11.323 1.00 97.88 213 SER A N 1
ATOM 1792 C CA . SER A 1 213 ? -6.594 -8.487 -12.438 1.00 97.88 213 SER A CA 1
ATOM 1793 C C . SER A 1 213 ? -6.382 -7.046 -11.949 1.00 97.88 213 SER A C 1
ATOM 1795 O O . SER A 1 213 ? -5.414 -6.391 -12.342 1.00 97.88 213 SER A O 1
ATOM 1797 N N . ARG A 1 214 ? -7.199 -6.577 -10.992 1.00 97.62 214 ARG A N 1
ATOM 1798 C CA . ARG A 1 214 ? -7.042 -5.250 -10.362 1.00 97.62 214 ARG A CA 1
ATOM 1799 C C . ARG A 1 214 ? -5.693 -5.096 -9.653 1.00 97.62 214 ARG A C 1
ATOM 1801 O O . ARG A 1 214 ? -5.074 -4.039 -9.722 1.00 97.62 214 ARG A O 1
ATOM 1808 N N . ILE A 1 215 ? -5.209 -6.142 -8.986 1.00 97.88 215 ILE A N 1
ATOM 1809 C CA . ILE A 1 215 ? -3.893 -6.153 -8.332 1.00 97.88 215 ILE A CA 1
ATOM 1810 C C . ILE A 1 215 ? -2.747 -6.069 -9.355 1.00 97.88 215 ILE A C 1
ATOM 1812 O O . ILE A 1 215 ? -1.795 -5.313 -9.152 1.00 97.88 215 ILE A O 1
ATOM 1816 N N . VAL A 1 216 ? -2.822 -6.816 -10.457 1.00 97.12 216 VAL A N 1
ATOM 1817 C CA . VAL A 1 216 ? -1.817 -6.766 -11.532 1.00 97.12 216 VAL A CA 1
ATOM 1818 C C . VAL A 1 216 ? -1.815 -5.391 -12.205 1.00 97.12 216 VAL A C 1
ATOM 1820 O O . VAL A 1 216 ? -0.744 -4.841 -12.464 1.00 97.12 216 VAL A O 1
ATOM 1823 N N . ASP A 1 217 ? -2.988 -4.790 -12.406 1.00 96.50 217 ASP A N 1
ATOM 1824 C CA . ASP A 1 217 ? -3.133 -3.427 -12.923 1.00 96.50 217 ASP A CA 1
ATOM 1825 C C . ASP A 1 217 ? -2.473 -2.379 -12.003 1.00 96.50 217 ASP A C 1
ATOM 1827 O O . ASP A 1 217 ? -1.744 -1.506 -12.481 1.00 96.50 217 ASP A O 1
ATOM 1831 N N . ILE A 1 218 ? -2.609 -2.517 -10.675 1.00 96.88 218 ILE A N 1
ATOM 1832 C CA . ILE A 1 218 ? -1.873 -1.692 -9.697 1.00 96.88 218 ILE A CA 1
ATOM 1833 C C . ILE A 1 218 ? -0.362 -1.791 -9.926 1.00 96.88 218 ILE A C 1
ATOM 1835 O O . ILE A 1 218 ? 0.324 -0.763 -9.965 1.00 96.88 218 ILE A O 1
ATOM 1839 N N . VAL A 1 219 ? 0.173 -3.007 -10.076 1.00 96.00 219 VAL A N 1
ATOM 1840 C CA . VAL A 1 219 ? 1.608 -3.225 -10.318 1.00 96.00 219 VAL A CA 1
ATOM 1841 C C . VAL A 1 219 ? 2.033 -2.553 -11.622 1.00 96.00 219 VAL A C 1
ATOM 1843 O O . VAL A 1 219 ? 2.995 -1.781 -11.628 1.00 96.00 219 VAL A O 1
ATOM 1846 N N . PHE A 1 220 ? 1.296 -2.791 -12.706 1.00 94.50 220 PHE A N 1
ATOM 1847 C CA . PHE A 1 220 ? 1.584 -2.229 -14.022 1.00 94.50 220 PHE A CA 1
ATOM 1848 C C . PHE A 1 220 ? 1.594 -0.696 -14.008 1.00 94.50 220 PHE A C 1
ATOM 1850 O O . PHE A 1 220 ? 2.575 -0.078 -14.432 1.00 94.50 220 PHE A O 1
ATOM 1857 N N . LYS A 1 221 ? 0.548 -0.063 -13.466 1.00 94.06 221 LYS A N 1
ATOM 1858 C CA . LYS A 1 221 ? 0.444 1.403 -13.371 1.00 94.06 221 LYS A CA 1
ATOM 1859 C C . LYS A 1 221 ? 1.529 1.995 -12.478 1.00 94.06 221 LYS A C 1
ATOM 1861 O O . LYS A 1 221 ? 2.090 3.044 -12.793 1.00 94.06 221 LYS A O 1
ATOM 1866 N N . THR A 1 222 ? 1.881 1.303 -11.396 1.00 93.38 222 THR A N 1
ATOM 1867 C CA . THR A 1 222 ? 2.969 1.730 -10.510 1.00 93.38 222 THR A CA 1
ATOM 1868 C C . THR A 1 222 ? 4.314 1.714 -11.228 1.00 93.38 222 THR A C 1
ATOM 1870 O O . THR A 1 222 ? 5.035 2.710 -11.180 1.00 93.38 222 THR A O 1
ATOM 1873 N N . LEU A 1 223 ? 4.642 0.639 -11.949 1.00 91.75 223 LEU A N 1
ATOM 1874 C CA . LEU A 1 223 ? 5.875 0.565 -12.740 1.00 91.75 223 LEU A CA 1
ATOM 1875 C C . LEU A 1 223 ? 5.878 1.581 -13.891 1.00 91.75 223 LEU A C 1
ATOM 1877 O O . LEU A 1 223 ? 6.888 2.240 -14.135 1.00 91.75 223 LEU A O 1
ATOM 1881 N N . SER A 1 224 ? 4.732 1.785 -14.539 1.00 89.88 224 SER A N 1
ATOM 1882 C CA . SER A 1 224 ? 4.563 2.782 -15.603 1.00 89.88 224 SER A CA 1
ATOM 1883 C C . SER A 1 224 ? 4.821 4.212 -15.118 1.00 89.88 224 SER A C 1
ATOM 1885 O O . SER A 1 224 ? 5.297 5.043 -15.886 1.00 89.88 224 SER A O 1
ATOM 1887 N N . SER A 1 225 ? 4.591 4.504 -13.831 1.00 89.06 225 SER A N 1
ATOM 1888 C CA . SER A 1 225 ? 4.859 5.833 -13.257 1.00 89.06 225 SER A CA 1
ATOM 1889 C C . SER A 1 225 ? 6.344 6.199 -13.219 1.00 89.06 225 SER A C 1
ATOM 1891 O O . SER A 1 225 ? 6.688 7.375 -13.134 1.00 89.06 225 SER A O 1
ATOM 1893 N N . VAL A 1 226 ? 7.227 5.199 -13.294 1.00 84.94 226 VAL A N 1
ATOM 1894 C CA . VAL A 1 226 ? 8.682 5.373 -13.185 1.00 84.94 226 VAL A CA 1
ATOM 1895 C C . VAL A 1 226 ? 9.440 4.916 -14.428 1.00 84.94 226 VAL A C 1
ATOM 1897 O O . VAL A 1 226 ? 10.610 5.270 -14.575 1.00 84.94 226 VAL A O 1
ATOM 1900 N N . VAL A 1 227 ? 8.788 4.177 -15.336 1.00 85.12 227 VAL A N 1
ATOM 1901 C CA . VAL A 1 227 ? 9.438 3.534 -16.487 1.00 85.12 227 VAL A CA 1
ATOM 1902 C C . VAL A 1 227 ? 10.192 4.525 -17.363 1.00 85.12 227 VAL A C 1
ATOM 1904 O O . VAL A 1 227 ? 11.353 4.284 -17.651 1.00 85.12 227 VAL A O 1
ATOM 1907 N N . SER A 1 228 ? 9.593 5.666 -17.721 1.00 83.12 228 SER A N 1
ATOM 1908 C CA . SER A 1 228 ? 10.232 6.644 -18.613 1.00 83.12 228 SER A CA 1
ATOM 1909 C C . SER A 1 228 ? 11.493 7.242 -17.987 1.00 83.12 228 SER A C 1
ATOM 1911 O O . SER A 1 228 ? 12.539 7.280 -18.625 1.00 83.12 228 SER A O 1
ATOM 1913 N N . CYS A 1 229 ? 11.425 7.634 -16.712 1.00 80.00 229 CYS A N 1
ATOM 1914 C CA . CYS A 1 229 ? 12.576 8.180 -15.994 1.00 80.00 229 CYS A CA 1
ATOM 1915 C C . CYS A 1 229 ? 13.709 7.151 -15.884 1.00 80.00 229 CYS A C 1
ATOM 1917 O O . CYS A 1 229 ? 14.872 7.482 -16.111 1.00 80.00 229 CYS A O 1
ATOM 1919 N N . ILE A 1 230 ? 13.376 5.897 -15.567 1.00 79.31 230 ILE A N 1
ATOM 1920 C CA . ILE A 1 230 ? 14.370 4.830 -15.439 1.00 79.31 230 ILE A CA 1
ATOM 1921 C C . ILE A 1 230 ? 14.942 4.458 -16.812 1.00 79.31 230 ILE A C 1
ATOM 1923 O O . ILE A 1 230 ? 16.154 4.327 -16.926 1.00 79.31 230 ILE A O 1
ATOM 1927 N N . ALA A 1 231 ? 14.111 4.334 -17.848 1.00 80.19 231 ALA A N 1
ATOM 1928 C CA . ALA A 1 231 ? 14.531 3.994 -19.205 1.00 80.19 231 ALA A CA 1
ATOM 1929 C C . ALA A 1 231 ? 15.534 5.012 -19.757 1.00 80.19 231 ALA A C 1
ATOM 1931 O O . ALA A 1 231 ? 16.619 4.612 -20.165 1.00 80.19 231 ALA A O 1
ATOM 1932 N N . THR A 1 232 ? 15.241 6.315 -19.654 1.00 81.19 232 THR A N 1
ATOM 1933 C CA . THR A 1 232 ? 16.170 7.380 -20.069 1.00 81.19 232 THR A CA 1
ATOM 1934 C C . THR A 1 232 ? 17.512 7.266 -19.350 1.00 81.19 232 THR A C 1
ATOM 1936 O O . THR A 1 232 ? 18.567 7.367 -19.969 1.00 81.19 232 THR A O 1
ATOM 1939 N N . MET A 1 233 ? 17.492 7.004 -18.041 1.00 73.00 233 MET A N 1
ATOM 1940 C CA . MET A 1 233 ? 18.722 6.827 -17.269 1.00 73.00 233 MET A CA 1
ATOM 1941 C C . MET A 1 233 ? 19.486 5.570 -17.691 1.00 73.00 233 MET A C 1
ATOM 1943 O O . MET A 1 233 ? 20.710 5.614 -17.783 1.00 73.00 233 MET A O 1
ATOM 1947 N N . VAL A 1 234 ? 18.793 4.459 -17.952 1.00 73.88 234 VAL A N 1
ATOM 1948 C CA . VAL A 1 234 ? 19.408 3.221 -18.448 1.00 73.88 234 VAL A CA 1
ATOM 1949 C C . VAL A 1 234 ? 20.059 3.467 -19.803 1.00 73.88 234 VAL A C 1
ATOM 1951 O O . VAL A 1 234 ? 21.218 3.107 -19.967 1.00 73.88 234 VAL A O 1
ATOM 1954 N N . ASP A 1 235 ? 19.374 4.130 -20.731 1.00 78.12 235 ASP A N 1
ATOM 1955 C CA . ASP A 1 235 ? 19.908 4.424 -22.064 1.00 78.12 235 ASP A CA 1
ATOM 1956 C C . ASP A 1 235 ? 21.131 5.356 -22.009 1.00 78.12 235 ASP A C 1
ATOM 1958 O O . ASP A 1 235 ? 22.095 5.152 -22.740 1.00 78.12 235 ASP A O 1
ATOM 1962 N N . GLN A 1 236 ? 21.138 6.337 -21.102 1.00 78.38 236 GLN A N 1
ATOM 1963 C CA . GLN A 1 236 ? 22.262 7.269 -20.938 1.00 78.38 236 GLN A CA 1
ATOM 1964 C C . GLN A 1 236 ? 23.481 6.654 -20.239 1.00 78.38 236 GLN A C 1
ATOM 1966 O O . GLN A 1 236 ? 24.603 7.110 -20.446 1.00 78.38 236 GLN A O 1
ATOM 1971 N N . ASN A 1 237 ? 23.274 5.671 -19.359 1.00 71.19 237 ASN A N 1
ATOM 1972 C CA . ASN A 1 237 ? 24.309 5.233 -18.420 1.00 71.19 237 ASN A CA 1
ATOM 1973 C C . ASN A 1 237 ? 24.723 3.762 -18.601 1.00 71.19 237 ASN A C 1
ATOM 1975 O O . ASN A 1 237 ? 25.821 3.378 -18.206 1.00 71.19 237 ASN A O 1
ATOM 1979 N N . CYS A 1 238 ? 23.886 2.901 -19.176 1.00 68.94 238 CYS A N 1
ATOM 1980 C CA . CYS A 1 238 ? 24.165 1.470 -19.277 1.00 68.94 238 CYS A CA 1
ATOM 1981 C C . CYS A 1 238 ? 24.547 1.075 -20.705 1.00 68.94 238 CYS A C 1
ATOM 1983 O O . CYS A 1 238 ? 23.780 1.264 -21.640 1.00 68.94 238 CYS A O 1
ATOM 1985 N N . ARG A 1 239 ? 25.693 0.397 -20.861 1.00 70.75 239 ARG A N 1
ATOM 1986 C CA . ARG A 1 239 ? 26.116 -0.174 -22.156 1.00 70.75 239 ARG A CA 1
ATOM 1987 C C . ARG A 1 239 ? 25.154 -1.241 -22.695 1.00 70.75 239 ARG A C 1
ATOM 1989 O O . ARG A 1 239 ? 25.118 -1.481 -23.894 1.00 70.75 239 ARG A O 1
ATOM 1996 N N . ARG A 1 240 ? 24.404 -1.919 -21.818 1.00 69.19 240 ARG A N 1
ATOM 1997 C CA . ARG A 1 240 ? 23.381 -2.910 -22.190 1.00 69.19 240 ARG A CA 1
ATOM 1998 C C . ARG A 1 240 ? 22.102 -2.638 -21.413 1.00 69.19 240 ARG A C 1
ATOM 2000 O O . ARG A 1 240 ? 22.147 -2.577 -20.192 1.00 69.19 240 ARG A O 1
ATOM 2007 N N . ARG A 1 241 ? 20.956 -2.576 -22.091 1.00 66.81 241 ARG A N 1
ATOM 2008 C CA . ARG A 1 241 ? 19.643 -2.332 -21.456 1.00 66.81 241 ARG A CA 1
ATOM 2009 C C . ARG A 1 241 ? 19.215 -3.429 -20.473 1.00 66.81 241 ARG A C 1
ATOM 2011 O O . ARG A 1 241 ? 18.506 -3.155 -19.512 1.00 66.81 241 ARG A O 1
ATOM 2018 N N . ALA A 1 242 ? 19.688 -4.659 -20.683 1.00 65.44 242 ALA A N 1
ATOM 2019 C CA . ALA A 1 242 ? 19.409 -5.820 -19.833 1.00 65.44 242 ALA A CA 1
ATOM 2020 C C . ALA A 1 242 ? 20.267 -5.890 -18.550 1.00 65.44 242 ALA A C 1
ATOM 2022 O O . ALA A 1 242 ? 20.243 -6.896 -17.848 1.00 65.44 242 ALA A O 1
ATOM 2023 N N . SER A 1 243 ? 21.059 -4.859 -18.235 1.00 66.94 243 SER A N 1
ATOM 2024 C CA . SER A 1 243 ? 21.923 -4.856 -17.045 1.00 66.94 243 SER A CA 1
ATOM 2025 C C . SER A 1 243 ? 21.207 -4.447 -15.753 1.00 66.94 243 SER A C 1
ATOM 2027 O O . SER A 1 243 ? 21.808 -4.497 -14.678 1.00 66.94 243 SER A O 1
ATOM 2029 N N . VAL A 1 244 ? 19.942 -4.030 -15.848 1.00 72.44 244 VAL A N 1
ATOM 2030 C CA . VAL A 1 244 ? 19.168 -3.490 -14.733 1.00 72.44 244 VAL A CA 1
ATOM 2031 C C . VAL A 1 244 ? 17.942 -4.355 -14.490 1.00 72.44 244 VAL A C 1
ATOM 2033 O O . VAL A 1 244 ? 16.961 -4.295 -15.230 1.00 72.44 244 VAL A O 1
ATOM 2036 N N . TYR A 1 245 ? 18.003 -5.127 -13.412 1.00 81.44 245 TYR A N 1
ATOM 2037 C CA . TYR A 1 245 ? 16.905 -5.936 -12.909 1.00 81.44 245 TYR A CA 1
ATOM 2038 C C . TYR A 1 245 ? 16.758 -5.728 -11.404 1.00 81.44 245 TYR A C 1
ATOM 2040 O O . TYR A 1 245 ? 17.728 -5.427 -10.711 1.00 81.44 245 TYR A O 1
ATOM 2048 N N . GLU A 1 246 ? 15.546 -5.874 -10.881 1.00 83.88 246 GLU A N 1
ATOM 2049 C CA . GLU A 1 246 ? 15.295 -5.711 -9.449 1.00 83.88 246 GLU A CA 1
ATOM 2050 C C . GLU A 1 246 ? 14.064 -6.519 -9.026 1.00 83.88 246 GLU A C 1
ATOM 2052 O O . GLU A 1 246 ? 13.099 -6.666 -9.783 1.00 83.88 246 GLU A O 1
ATOM 2057 N N . LEU A 1 247 ? 14.106 -7.043 -7.799 1.00 88.75 247 LEU A N 1
ATOM 2058 C CA . LEU A 1 247 ? 12.966 -7.702 -7.170 1.00 88.75 247 LEU A CA 1
ATOM 2059 C C . LEU A 1 247 ? 12.291 -6.729 -6.203 1.00 88.75 247 LEU A C 1
ATOM 2061 O O . LEU A 1 247 ? 12.880 -6.300 -5.203 1.00 88.75 247 LEU A O 1
ATOM 2065 N N . PHE A 1 248 ? 11.028 -6.426 -6.478 1.00 90.12 248 PHE A N 1
ATOM 2066 C CA . PHE A 1 248 ? 10.201 -5.546 -5.667 1.00 90.12 248 PHE A CA 1
ATOM 2067 C C . PHE A 1 248 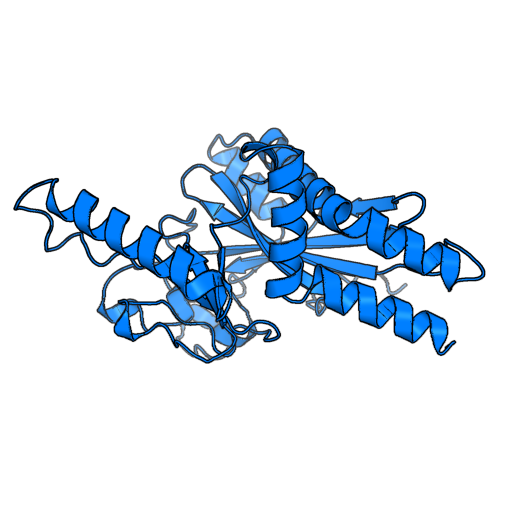? 9.229 -6.338 -4.797 1.00 90.12 248 PHE A C 1
ATOM 2069 O O . PHE A 1 248 ? 8.641 -7.331 -5.221 1.00 90.12 248 PHE A O 1
ATOM 2076 N N . GLY A 1 249 ? 9.040 -5.862 -3.569 1.00 93.19 249 GLY A N 1
ATOM 2077 C CA . GLY A 1 249 ? 7.960 -6.266 -2.681 1.00 93.19 249 GLY A CA 1
ATOM 2078 C C . GLY A 1 249 ? 6.853 -5.220 -2.700 1.00 93.19 249 GLY A C 1
ATOM 2079 O O . GLY A 1 249 ? 7.073 -4.118 -2.203 1.00 93.19 249 GLY A O 1
ATOM 2080 N N . PHE A 1 250 ? 5.689 -5.553 -3.245 1.00 94.69 250 PHE A N 1
ATOM 2081 C CA . PHE A 1 250 ? 4.510 -4.685 -3.215 1.00 94.69 250 PHE A CA 1
ATOM 2082 C C . PHE A 1 250 ? 3.670 -5.022 -1.987 1.00 94.69 250 PHE A C 1
ATOM 2084 O O . PHE A 1 250 ? 3.325 -6.185 -1.788 1.00 94.69 250 PHE A O 1
ATOM 2091 N N . ASP A 1 251 ? 3.354 -4.017 -1.175 1.00 94.81 251 ASP A N 1
ATOM 2092 C CA . ASP A 1 251 ? 2.504 -4.160 0.006 1.00 94.81 251 ASP A CA 1
ATOM 2093 C C . ASP A 1 251 ? 1.115 -3.635 -0.354 1.00 94.81 251 ASP A C 1
ATOM 2095 O O . ASP A 1 251 ? 0.944 -2.437 -0.597 1.00 94.81 251 ASP A O 1
ATOM 2099 N N . ILE A 1 252 ? 0.134 -4.530 -0.404 1.00 97.06 252 ILE A N 1
ATOM 2100 C CA . ILE A 1 252 ? -1.257 -4.243 -0.763 1.00 97.06 252 ILE A CA 1
ATOM 2101 C C . ILE A 1 252 ? -2.156 -4.568 0.426 1.00 97.06 252 ILE A C 1
ATOM 2103 O O . ILE A 1 252 ? -1.895 -5.502 1.175 1.00 97.06 252 ILE A O 1
ATOM 2107 N N . ILE A 1 253 ? -3.233 -3.817 0.610 1.00 97.31 253 ILE A N 1
ATOM 2108 C CA . ILE A 1 253 ? -4.292 -4.155 1.563 1.00 97.31 253 ILE A CA 1
ATOM 2109 C C . ILE A 1 253 ? -5.645 -4.141 0.864 1.00 97.31 253 ILE A C 1
ATOM 2111 O O . ILE A 1 253 ? -5.843 -3.371 -0.071 1.00 97.31 253 ILE A O 1
ATOM 2115 N N . LEU A 1 254 ? -6.559 -4.990 1.320 1.00 98.06 254 LEU A N 1
ATOM 2116 C CA . LEU A 1 254 ? -7.947 -4.997 0.872 1.00 98.06 254 LEU A CA 1
ATOM 2117 C C . LEU A 1 254 ? -8.795 -4.216 1.880 1.00 98.06 254 LEU A C 1
ATOM 2119 O O . LEU A 1 254 ? -8.626 -4.390 3.092 1.00 98.06 254 LEU A O 1
ATOM 2123 N N . ASP A 1 255 ? -9.676 -3.343 1.402 1.00 96.94 255 ASP A N 1
ATOM 2124 C CA . ASP A 1 255 ? -10.744 -2.792 2.242 1.00 96.94 255 ASP A CA 1
ATOM 2125 C C . ASP A 1 255 ? -11.935 -3.757 2.346 1.00 96.94 255 ASP A C 1
ATOM 2127 O O . ASP A 1 255 ? -11.917 -4.838 1.758 1.00 96.94 255 ASP A O 1
ATOM 2131 N N . ALA A 1 256 ? -12.939 -3.393 3.143 1.00 96.19 256 ALA A N 1
ATOM 2132 C CA . ALA A 1 256 ? -14.125 -4.208 3.393 1.00 96.19 256 ALA A CA 1
ATOM 2133 C C . ALA A 1 256 ? -14.877 -4.604 2.107 1.00 96.19 256 ALA A C 1
ATOM 2135 O O . ALA A 1 256 ? -15.456 -5.686 2.069 1.00 96.19 256 ALA A O 1
ATOM 2136 N N . ASP A 1 257 ? -14.778 -3.795 1.048 1.00 96.50 257 ASP A N 1
ATOM 2137 C CA . ASP A 1 257 ? -15.394 -4.032 -0.265 1.00 96.50 257 ASP A CA 1
ATOM 2138 C C . ASP A 1 257 ? -14.463 -4.803 -1.223 1.00 96.50 257 ASP A C 1
ATOM 2140 O O . ASP A 1 257 ? -14.674 -4.852 -2.438 1.00 96.50 257 ASP A O 1
ATOM 2144 N N . LEU A 1 258 ? -13.380 -5.388 -0.696 1.00 97.50 258 LEU A N 1
ATOM 2145 C CA . LEU A 1 258 ? -12.338 -6.082 -1.454 1.00 97.50 258 LEU A CA 1
ATOM 2146 C C . LEU A 1 258 ? -11.701 -5.206 -2.544 1.00 97.50 258 LEU A C 1
ATOM 2148 O O . LEU A 1 258 ? -11.222 -5.724 -3.561 1.00 97.50 258 LEU A O 1
ATOM 2152 N N . LYS A 1 259 ? -11.656 -3.880 -2.372 1.00 97.56 259 LYS A N 1
ATOM 2153 C CA . LYS A 1 259 ? -10.859 -3.003 -3.233 1.00 97.56 259 LYS A CA 1
ATOM 2154 C C . LYS A 1 259 ? -9.391 -3.058 -2.787 1.00 97.56 259 LYS A C 1
ATOM 2156 O O . LYS A 1 259 ? -9.088 -2.830 -1.612 1.00 97.56 259 LYS A O 1
ATOM 2161 N N . PRO A 1 260 ? -8.453 -3.362 -3.704 1.00 98.12 260 PRO A N 1
ATOM 2162 C CA . PRO A 1 260 ? -7.034 -3.395 -3.384 1.00 98.12 260 PRO A CA 1
ATOM 2163 C C . PRO A 1 260 ? -6.425 -1.988 -3.347 1.00 98.12 260 PRO A C 1
ATOM 2165 O O . PRO A 1 260 ? -6.618 -1.179 -4.254 1.00 98.12 260 PRO A O 1
ATOM 2168 N N . TRP A 1 261 ? -5.624 -1.728 -2.316 1.00 97.69 261 TRP A N 1
ATOM 2169 C CA . TRP A 1 261 ? -4.911 -0.472 -2.102 1.00 97.69 261 TRP A CA 1
ATOM 2170 C C . TRP A 1 261 ? -3.408 -0.702 -1.970 1.00 97.69 261 TRP A C 1
ATOM 2172 O O . TRP A 1 261 ? -2.964 -1.480 -1.125 1.00 97.69 261 TRP A O 1
ATOM 2182 N N . LEU A 1 262 ? -2.608 0.031 -2.742 1.00 96.38 262 LEU A N 1
ATOM 2183 C CA . LEU A 1 262 ? -1.153 0.044 -2.624 1.00 96.38 262 LEU A CA 1
ATOM 2184 C C . LEU A 1 262 ? -0.717 0.845 -1.389 1.00 96.38 262 LEU A C 1
ATOM 2186 O O . LEU A 1 262 ? -1.009 2.038 -1.264 1.00 96.38 262 LEU A O 1
ATOM 2190 N N . LEU A 1 263 ? 0.035 0.205 -0.493 1.00 91.56 263 LEU A N 1
ATOM 2191 C CA . LEU A 1 263 ? 0.569 0.820 0.724 1.00 91.56 263 LEU A CA 1
ATOM 2192 C C . LEU A 1 263 ? 2.005 1.315 0.565 1.00 91.56 263 LEU A C 1
ATOM 2194 O O . LEU A 1 263 ? 2.330 2.415 1.025 1.00 91.56 263 LEU A O 1
ATOM 2198 N N . GLU A 1 264 ? 2.872 0.484 -0.011 1.00 89.56 264 GLU A N 1
ATOM 2199 C CA . GLU A 1 264 ? 4.278 0.789 -0.276 1.00 89.56 264 GLU A CA 1
ATOM 2200 C C . GLU A 1 264 ? 4.886 -0.197 -1.283 1.00 89.56 264 GLU A C 1
ATOM 2202 O O . GLU A 1 264 ? 4.390 -1.308 -1.468 1.00 89.56 264 GLU A O 1
ATOM 2207 N N . VAL A 1 265 ? 5.993 0.212 -1.904 1.00 89.50 265 VAL A N 1
ATOM 2208 C CA . VAL A 1 265 ? 6.853 -0.651 -2.722 1.00 89.50 265 VAL A CA 1
ATOM 2209 C C . VAL A 1 265 ? 8.228 -0.697 -2.066 1.00 89.50 265 VAL A C 1
ATOM 2211 O O . VAL A 1 265 ? 8.827 0.340 -1.782 1.00 89.50 265 VAL A O 1
ATOM 2214 N N . ASN A 1 266 ? 8.730 -1.899 -1.817 1.00 84.75 266 ASN A N 1
ATOM 2215 C CA . ASN A 1 266 ? 9.995 -2.165 -1.142 1.00 84.75 266 ASN A CA 1
ATOM 2216 C C . ASN A 1 266 ? 11.005 -2.784 -2.121 1.00 84.75 266 ASN A C 1
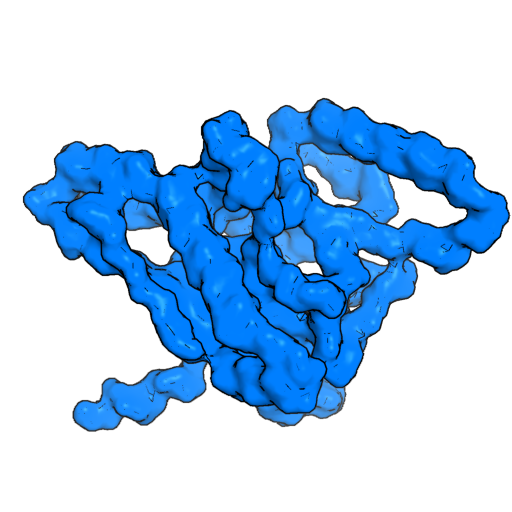ATOM 2218 O O . ASN A 1 266 ? 10.651 -3.695 -2.864 1.00 84.75 266 ASN A O 1
ATOM 2222 N N . VAL A 1 267 ? 12.270 -2.356 -2.087 1.00 74.31 267 VAL A N 1
ATOM 2223 C CA . VAL A 1 267 ? 13.359 -3.033 -2.818 1.00 74.31 267 VAL A CA 1
ATOM 2224 C C . VAL A 1 267 ? 14.015 -4.098 -1.948 1.00 74.31 267 VAL A C 1
ATOM 2226 O O . VAL A 1 267 ? 14.134 -3.909 -0.735 1.00 74.31 267 VAL A O 1
ATOM 2229 N N . SER A 1 268 ? 14.467 -5.189 -2.576 1.00 64.44 268 SER A N 1
ATOM 2230 C CA . SER A 1 268 ? 15.155 -6.305 -1.918 1.00 64.44 268 SER A CA 1
ATOM 2231 C C . SER A 1 268 ? 14.359 -6.803 -0.702 1.00 64.44 268 SER A C 1
ATOM 2233 O O . SER A 1 268 ? 14.851 -6.754 0.434 1.00 64.44 268 SER A O 1
ATOM 2235 N N . PRO A 1 269 ? 13.089 -7.215 -0.898 1.00 57.75 269 PRO A N 1
ATOM 2236 C CA . PRO A 1 269 ? 12.266 -7.687 0.203 1.00 57.75 269 PRO A CA 1
ATOM 2237 C C . PRO A 1 269 ? 12.977 -8.858 0.889 1.00 57.75 269 PRO A C 1
ATOM 2239 O O . PRO A 1 269 ? 13.393 -9.804 0.228 1.00 57.75 269 PRO A O 1
ATOM 2242 N N . ARG A 1 270 ? 13.130 -8.804 2.221 1.00 47.94 270 ARG A N 1
ATOM 2243 C CA . ARG A 1 270 ? 13.713 -9.931 2.964 1.00 47.94 270 ARG A CA 1
ATOM 2244 C C . ARG A 1 270 ? 12.899 -11.191 2.670 1.00 47.94 270 ARG A C 1
ATOM 2246 O O . ARG A 1 270 ? 11.690 -11.207 2.911 1.00 47.94 270 ARG A O 1
ATOM 2253 N N . TYR A 1 271 ? 13.571 -12.222 2.176 1.00 44.62 271 TYR A N 1
ATOM 2254 C CA . TYR A 1 271 ? 12.998 -13.545 1.984 1.00 44.62 271 TYR A CA 1
ATOM 2255 C C . TYR A 1 271 ? 12.596 -14.103 3.355 1.00 44.62 271 TYR A C 1
ATOM 2257 O O . TYR A 1 271 ? 13.422 -14.192 4.264 1.00 44.62 271 TYR A O 1
ATOM 2265 N N . ALA A 1 272 ? 11.318 -14.430 3.548 1.00 38.12 272 ALA A N 1
ATOM 2266 C CA . ALA A 1 272 ? 10.950 -15.317 4.643 1.00 38.12 272 ALA A CA 1
ATOM 2267 C C . ALA A 1 272 ? 11.424 -16.714 4.225 1.00 38.12 272 ALA A C 1
ATOM 2269 O O . ALA A 1 272 ? 11.014 -17.186 3.166 1.00 38.12 272 ALA A O 1
ATOM 2270 N N . GLY A 1 273 ? 12.292 -17.348 5.020 1.00 31.17 273 GLY A N 1
ATOM 2271 C CA . GLY A 1 273 ? 12.964 -18.624 4.717 1.00 31.17 273 GLY A CA 1
ATOM 2272 C C . GLY A 1 273 ? 12.059 -19.850 4.522 1.00 31.17 273 GLY A C 1
ATOM 2273 O O . GLY A 1 273 ? 12.541 -20.966 4.583 1.00 31.17 273 GLY A O 1
ATOM 2274 N N . VAL A 1 274 ? 10.760 -19.656 4.294 1.00 38.03 274 VAL A N 1
ATOM 2275 C CA . VAL A 1 274 ? 9.765 -20.716 4.089 1.00 38.03 274 VAL A CA 1
ATOM 2276 C C . VAL A 1 274 ? 9.591 -21.056 2.599 1.00 38.03 274 VAL A C 1
ATOM 2278 O O . VAL A 1 274 ? 9.117 -22.136 2.277 1.00 38.03 274 VAL A O 1
ATOM 2281 N N . ILE A 1 275 ? 9.982 -20.171 1.670 1.00 37.97 275 ILE A N 1
ATOM 2282 C CA . ILE A 1 275 ? 9.664 -20.340 0.234 1.00 37.97 275 ILE A CA 1
ATOM 2283 C C . ILE A 1 275 ? 10.737 -21.130 -0.550 1.00 37.97 275 ILE A C 1
ATOM 2285 O O . ILE A 1 275 ? 10.417 -21.704 -1.583 1.00 37.97 275 ILE A O 1
ATOM 2289 N N . PHE A 1 276 ? 11.985 -21.228 -0.071 1.00 34.97 276 PHE A N 1
ATOM 2290 C CA . PHE A 1 276 ? 13.113 -21.736 -0.879 1.00 34.97 276 PHE A CA 1
ATOM 2291 C C . PHE A 1 276 ? 13.801 -23.015 -0.373 1.00 34.97 276 PHE A C 1
ATOM 2293 O O . PHE A 1 276 ? 14.887 -23.336 -0.848 1.00 34.97 276 PHE A O 1
ATOM 2300 N N . ASN A 1 277 ? 13.176 -23.805 0.504 1.00 29.58 277 ASN A N 1
ATOM 2301 C CA . ASN A 1 277 ? 13.746 -25.117 0.859 1.00 29.58 277 ASN A CA 1
ATOM 2302 C C . ASN A 1 277 ? 13.701 -26.151 -0.287 1.00 29.58 277 ASN A C 1
ATOM 2304 O O . ASN A 1 277 ? 14.286 -27.215 -0.140 1.00 29.58 277 ASN A O 1
ATOM 2308 N N . ASN A 1 278 ? 13.100 -25.826 -1.440 1.00 29.44 278 ASN A N 1
ATOM 2309 C CA . ASN A 1 278 ? 13.004 -26.731 -2.595 1.00 29.44 278 ASN A CA 1
ATOM 2310 C C . ASN A 1 278 ? 13.863 -26.323 -3.809 1.00 29.44 278 ASN A C 1
ATOM 2312 O O . ASN A 1 278 ? 13.607 -26.796 -4.908 1.00 29.44 278 ASN A O 1
ATOM 2316 N N . VAL A 1 279 ? 14.874 -25.457 -3.652 1.00 30.73 279 VAL A N 1
ATOM 2317 C CA . VAL A 1 279 ? 15.820 -25.130 -4.752 1.00 30.73 279 VAL A CA 1
ATOM 2318 C C . VAL A 1 279 ? 17.274 -25.381 -4.337 1.00 30.73 279 VAL A C 1
ATOM 2320 O O . VAL A 1 279 ? 18.185 -24.619 -4.652 1.00 30.73 279 VAL A O 1
ATOM 2323 N N . ARG A 1 280 ? 17.495 -26.455 -3.578 1.00 30.53 280 ARG A N 1
ATOM 2324 C CA . ARG A 1 280 ? 18.818 -27.062 -3.408 1.00 30.53 280 ARG A CA 1
ATOM 2325 C C . ARG A 1 280 ? 18.714 -28.563 -3.629 1.00 30.53 280 ARG A C 1
ATOM 2327 O O . ARG A 1 280 ? 18.659 -29.310 -2.659 1.00 30.53 280 ARG A O 1
ATOM 2334 N N . GLN A 1 281 ? 18.679 -28.949 -4.896 1.00 27.91 281 GLN A N 1
ATOM 2335 C CA . GLN A 1 281 ? 19.328 -30.145 -5.427 1.00 27.91 281 GLN A CA 1
ATOM 2336 C C . GLN A 1 281 ? 19.893 -29.771 -6.793 1.00 27.91 281 GLN A C 1
ATOM 2338 O O . GLN A 1 281 ? 19.180 -29.039 -7.520 1.00 27.91 281 GLN A O 1
#

Foldseek 3Di:
DDPLLVVLVVVCCVQAFQQVNLVVLLVVVCVVVHVVLSVFAFDKDWPPVCVVVVVVVQVVVVVVVVVDDDPCPPVPQQQQKWKAARNDDLCPPIAGDRDPVVDDNHDGIMIGTAQSFFADDVQWFKKKKWKKKFQFLVVTDIDTDPKTKIFTQLDGADSDPVCRRPCSRRPRRCSNRVPPPDPSVPDPPRIDMPVVVLVVCVVVVDPSVVLVVLVVSNVVSSSVSCSVVSQVSCVVRPPDRSSDMWMKIWIWTAGNVRRIHTDGIHTPPDDPVPPPPPPDD

Organism: NCBI:txid31246

InterPro domains:
  IPR004344 Tubulin-tyrosine ligase/Tubulin polyglutamylase [PF03133] (15-270)
  IPR004344 Tubulin-tyrosine ligase/Tubulin polyglutamylase [PS51221] (1-281)

Radius of gyration: 20.01 Å; chains: 1; bounding box: 57×54×47 Å